Protein AF-A0A1I7UDU0-F1 (afdb_monomer_lite)

pLDDT: mean 81.8, std 11.17, range [35.78, 97.25]

Organism: NCBI:txid1561998

Sequence (208 aa):
MNNKPFTYDSLKTIILYTEPNLRFLLSSRVPSIRATERVVPLKIKELVIGSHYIEVNKTRYEIDLYQISSDELPYQISGVSGLSRRRTCDVDEFGTRDYITRAGGMLPGNDGTAERNLFGDRDPNNIPTNYGRVRRLRRRVNVEKQRLDQLLVHQQKVGSVPKPLSGGLIRFKTIDHNVAQVYNEMELGFLDNKEMVEEAIKDTENKI

Radius of gyration: 25.0 Å; chains: 1; bounding box: 45×43×76 Å

InterPro domains:
  IPR021942 Protein of unknown function DUF3557 [PTHR31379] (1-182)

Foldseek 3Di:
DDPPPPDLVVLLVCLLPDQQVVNVVCCVVPVVCVVSNVVRDHDFPDWDDDPAWIATNNRIDGDWDWDDDPPDDTHTQAQQQPQQSDGFHDADPVSHGPCQVVVVNANDDQCQDQGRHLLFRGDRHRDPDNVSVVVSSVLLLVLLVVQLVVLVVLLVVADADDDDLPDLLVVLVPDGCSDSHHDDPVSSVSQRHNVSSVVVNVSSVSSD

Secondary structure (DSSP, 8-state):
-------HHHHHHHHHHS-HHHHHHHHHH-GGGHHHHHHSPP--S-EEE-SS-EEETTEEE---EEE--TTSPPEEEEEE-TTT--EE--B-TTS-B-TTTTTTTSPSS-BS---EETTEE----B--SHHHHHHHHHHHHHHHHHHHHHHHHHHHHS------TTHHHHHHHT---SS--PPPHHHHTT--SHHHHHHHHHHHHTT-

Structure (mmCIF, N/CA/C/O backbone):
data_AF-A0A1I7UDU0-F1
#
_entry.id   AF-A0A1I7UDU0-F1
#
loop_
_atom_site.group_PDB
_atom_site.id
_atom_site.type_symbol
_atom_site.label_atom_id
_atom_site.label_alt_id
_atom_site.label_comp_id
_atom_site.label_asym_id
_atom_site.label_entity_id
_atom_site.label_seq_id
_atom_site.pdbx_PDB_ins_code
_atom_site.Cartn_x
_atom_site.Cartn_y
_atom_site.Cartn_z
_atom_site.occupancy
_atom_site.B_iso_or_equiv
_atom_site.auth_seq_id
_atom_site.auth_comp_id
_atom_site.auth_asym_id
_atom_site.auth_atom_id
_atom_site.pdbx_PDB_model_num
ATOM 1 N N . MET A 1 1 ? 5.646 3.132 49.513 1.00 35.78 1 MET A N 1
ATOM 2 C CA . MET A 1 1 ? 4.518 3.749 48.780 1.00 35.78 1 MET A CA 1
ATOM 3 C C . MET A 1 1 ? 3.390 2.728 48.725 1.00 35.78 1 MET A C 1
ATOM 5 O O . MET A 1 1 ? 3.607 1.641 48.207 1.00 35.78 1 MET A O 1
ATOM 9 N N . ASN A 1 2 ? 2.244 3.011 49.349 1.00 43.34 2 ASN A N 1
ATOM 10 C CA . ASN A 1 2 ? 1.101 2.093 49.383 1.00 43.34 2 ASN A CA 1
ATOM 11 C C . ASN A 1 2 ? 0.400 2.081 48.016 1.00 43.34 2 ASN A C 1
ATOM 13 O O . ASN A 1 2 ? -0.426 2.947 47.740 1.00 43.34 2 ASN A O 1
ATOM 17 N N . ASN A 1 3 ? 0.706 1.087 47.181 1.00 57.72 3 ASN A N 1
ATOM 18 C CA . ASN A 1 3 ? -0.001 0.811 45.928 1.00 57.72 3 ASN A CA 1
ATOM 19 C C . ASN A 1 3 ? -1.358 0.150 46.213 1.00 57.72 3 ASN A C 1
ATOM 21 O O . ASN A 1 3 ? -1.576 -1.005 45.851 1.00 57.72 3 ASN A O 1
ATOM 25 N N . LYS A 1 4 ? -2.283 0.854 46.877 1.00 59.91 4 LYS A N 1
ATOM 26 C CA . LYS A 1 4 ? -3.686 0.430 46.821 1.00 59.91 4 LYS A CA 1
ATOM 27 C C . LYS A 1 4 ? -4.181 0.736 45.404 1.00 59.91 4 LYS A C 1
ATOM 29 O O . LYS A 1 4 ? -4.222 1.916 45.052 1.00 59.91 4 LYS A O 1
ATOM 34 N N . PRO A 1 5 ? -4.531 -0.269 44.579 1.00 61.66 5 PRO A N 1
ATOM 35 C CA . PRO A 1 5 ? -5.247 0.011 43.343 1.00 61.66 5 PRO A CA 1
ATOM 36 C C . PRO A 1 5 ? -6.512 0.788 43.717 1.00 61.66 5 PRO A C 1
ATOM 38 O O . PRO A 1 5 ? -7.111 0.514 44.762 1.00 61.66 5 PRO A O 1
ATOM 41 N N . PHE A 1 6 ? -6.876 1.790 42.912 1.00 60.72 6 PHE A N 1
ATOM 42 C CA . PHE A 1 6 ? -8.123 2.534 43.095 1.00 60.72 6 PHE A CA 1
ATOM 43 C C . PHE A 1 6 ? -9.255 1.559 43.433 1.00 60.72 6 PHE A C 1
ATOM 45 O O . PHE A 1 6 ? -9.398 0.524 42.777 1.00 60.72 6 PHE A O 1
ATOM 52 N N . THR A 1 7 ? -10.045 1.876 44.460 1.00 66.69 7 THR A N 1
ATOM 53 C CA . THR A 1 7 ? -11.263 1.129 44.785 1.00 66.69 7 THR A CA 1
ATOM 54 C C . THR A 1 7 ? -12.079 0.910 43.513 1.00 66.69 7 THR A C 1
ATOM 56 O O . THR A 1 7 ? -12.202 1.816 42.686 1.00 66.69 7 THR A O 1
ATOM 59 N N . TYR A 1 8 ? -12.595 -0.308 43.337 1.00 67.31 8 TYR A N 1
ATOM 60 C CA . TYR A 1 8 ? -13.191 -0.780 42.082 1.00 67.31 8 TYR A CA 1
ATOM 61 C C . TYR A 1 8 ? -14.246 0.189 41.509 1.00 67.31 8 TYR A C 1
ATOM 63 O O . TYR A 1 8 ? -14.249 0.458 40.307 1.00 67.31 8 TYR A O 1
ATOM 71 N N . ASP A 1 9 ? -15.062 0.802 42.370 1.00 73.50 9 ASP A N 1
ATOM 72 C CA . ASP A 1 9 ? -16.094 1.772 41.974 1.00 73.50 9 ASP A CA 1
ATOM 73 C C . ASP A 1 9 ? -15.530 3.123 41.507 1.00 73.50 9 ASP A C 1
ATOM 75 O O . ASP A 1 9 ? -16.037 3.733 40.560 1.00 73.50 9 ASP A O 1
ATOM 79 N N . SER A 1 10 ? -14.429 3.575 42.108 1.00 85.75 10 SER A N 1
ATOM 80 C CA . SER A 1 10 ? -13.727 4.791 41.687 1.00 85.75 10 SER A CA 1
ATOM 81 C C . SER A 1 10 ? -13.102 4.599 40.305 1.00 85.75 10 SER A C 1
ATOM 83 O O . SER A 1 10 ? -13.234 5.464 39.441 1.00 85.75 10 SER A O 1
ATOM 85 N N . LEU A 1 11 ? -12.493 3.434 40.060 1.00 88.31 11 LEU A N 1
ATOM 86 C CA . LEU A 1 11 ? -11.907 3.100 38.762 1.00 88.31 11 LEU A CA 1
ATOM 87 C C . LEU A 1 11 ? -12.971 3.027 37.656 1.00 88.31 11 LEU A C 1
ATOM 89 O O . LEU A 1 11 ? -12.762 3.582 36.579 1.00 88.31 11 LEU A O 1
ATOM 93 N N . LYS A 1 12 ? -14.128 2.402 37.921 1.00 91.31 12 LYS A N 1
ATOM 94 C CA . LYS A 1 12 ? -15.254 2.376 36.970 1.00 91.31 12 LYS A CA 1
ATOM 95 C C . LYS A 1 12 ? -15.703 3.776 36.575 1.00 91.31 12 LYS A C 1
ATOM 97 O O . LYS A 1 12 ? -15.901 4.046 35.394 1.00 91.31 12 LYS A O 1
ATOM 102 N N . THR A 1 13 ? -15.847 4.656 37.563 1.00 91.75 13 THR A N 1
ATOM 103 C CA . THR A 1 13 ? -16.293 6.036 37.351 1.00 91.75 13 THR A CA 1
ATOM 104 C C . THR A 1 13 ? -15.286 6.809 36.508 1.00 91.75 13 THR A C 1
ATOM 106 O O . THR A 1 13 ? -15.670 7.444 35.530 1.00 91.75 13 THR A O 1
ATOM 109 N N . ILE A 1 14 ? -13.992 6.701 36.828 1.00 91.75 14 ILE A N 1
ATOM 110 C CA . ILE A 1 14 ? -12.924 7.331 36.044 1.00 91.75 14 ILE A CA 1
ATOM 111 C C . ILE A 1 14 ? -12.986 6.848 34.593 1.00 91.75 14 ILE A C 1
ATOM 113 O O . ILE A 1 14 ? -13.071 7.665 33.679 1.00 91.75 14 ILE A O 1
ATOM 117 N N . ILE A 1 15 ? -13.019 5.530 34.371 1.00 93.62 15 ILE A N 1
ATOM 118 C CA . ILE A 1 15 ? -13.069 4.947 33.024 1.00 93.62 15 ILE A CA 1
ATOM 119 C C . ILE A 1 15 ? -14.329 5.394 32.262 1.00 93.62 15 ILE A C 1
ATOM 121 O O . ILE A 1 15 ? -14.251 5.668 31.066 1.00 93.62 15 ILE A O 1
ATOM 125 N N . LEU A 1 16 ? -15.481 5.512 32.929 1.00 93.50 16 LEU A N 1
ATOM 126 C CA . LEU A 1 16 ? -16.750 5.899 32.301 1.00 93.50 16 LEU A CA 1
ATOM 127 C C . LEU A 1 16 ? -16.702 7.300 31.684 1.00 93.50 16 LEU A C 1
ATOM 129 O O . LEU A 1 16 ? -17.288 7.521 30.624 1.00 93.50 16 LEU A O 1
ATOM 133 N N . TYR A 1 17 ? -16.021 8.231 32.352 1.00 92.94 17 TYR A N 1
ATOM 134 C CA . TYR A 1 17 ? -15.896 9.625 31.919 1.00 92.94 17 TYR A CA 1
ATOM 135 C C . TYR A 1 17 ? -14.584 9.919 31.184 1.00 92.94 17 TYR A C 1
ATOM 137 O O . TYR A 1 17 ? -14.358 11.050 30.758 1.00 92.94 17 TYR A O 1
ATOM 145 N N . THR A 1 18 ? -13.729 8.912 31.006 1.00 93.69 18 THR A N 1
ATOM 146 C CA . THR A 1 18 ? -12.502 9.041 30.222 1.00 93.69 18 THR A CA 1
ATOM 147 C C . THR A 1 18 ? -12.827 9.021 28.730 1.00 93.69 18 THR A C 1
ATOM 149 O O . THR A 1 18 ? -13.649 8.228 28.268 1.00 93.69 18 THR A O 1
ATOM 152 N N . GLU A 1 19 ? -12.159 9.885 27.969 1.00 95.31 19 GLU A N 1
ATOM 153 C CA . GLU A 1 19 ? -12.286 9.940 26.513 1.00 95.31 19 GLU A CA 1
ATOM 154 C C . GLU A 1 19 ? -11.932 8.567 25.877 1.00 95.31 19 GLU A C 1
ATOM 156 O O . GLU A 1 19 ? -10.963 7.930 26.306 1.00 95.31 19 GLU A O 1
ATOM 161 N N . PRO A 1 20 ? -12.717 8.067 24.898 1.00 95.19 20 PRO A N 1
ATOM 162 C CA . PRO A 1 20 ? -12.540 6.733 24.311 1.00 95.19 20 PRO A CA 1
ATOM 163 C C . PRO A 1 20 ? -11.125 6.383 23.840 1.00 95.19 20 PRO A C 1
ATOM 165 O O . PRO A 1 20 ? -10.626 5.304 24.155 1.00 95.19 20 PRO A O 1
ATOM 168 N N . ASN A 1 21 ? -10.454 7.289 23.132 1.00 95.56 21 ASN A N 1
ATOM 169 C CA . ASN A 1 21 ? -9.115 7.052 22.597 1.00 95.56 21 ASN A CA 1
ATOM 170 C C . ASN A 1 21 ? -8.080 6.934 23.726 1.00 95.56 21 ASN A C 1
ATOM 172 O O . ASN A 1 21 ? -7.187 6.080 23.678 1.00 95.56 21 ASN A O 1
ATOM 176 N N . LEU A 1 22 ? -8.248 7.712 24.801 1.00 94.69 22 LEU A N 1
ATOM 177 C CA . LEU A 1 22 ? -7.431 7.575 26.007 1.00 94.69 22 LEU A CA 1
ATOM 178 C C . LEU A 1 22 ? -7.684 6.241 26.727 1.00 94.69 22 LEU A C 1
ATOM 180 O O . LEU A 1 22 ? -6.735 5.619 27.209 1.00 94.69 22 LEU A O 1
ATOM 184 N N . ARG A 1 23 ? -8.931 5.746 26.751 1.00 94.56 23 ARG A N 1
ATOM 185 C CA . ARG A 1 23 ? -9.242 4.409 27.295 1.00 94.56 23 ARG A CA 1
ATOM 186 C C . ARG A 1 23 ? -8.528 3.304 26.527 1.00 94.56 23 ARG A C 1
ATOM 188 O O . ARG A 1 23 ? -7.973 2.409 27.162 1.00 94.56 23 ARG A O 1
ATOM 195 N N . PHE A 1 24 ? -8.493 3.369 25.196 1.00 93.50 24 PHE A N 1
ATOM 196 C CA . PHE A 1 24 ? -7.780 2.378 24.383 1.00 93.50 24 PHE A CA 1
ATOM 197 C C . PHE A 1 24 ? -6.280 2.354 24.704 1.00 93.50 24 PHE A C 1
ATOM 199 O O . PHE A 1 24 ? -5.705 1.282 24.902 1.00 93.50 24 PHE A O 1
ATOM 206 N N . LEU A 1 25 ? -5.654 3.529 24.844 1.00 92.62 25 LEU A N 1
ATOM 207 C CA . LEU A 1 25 ? -4.244 3.645 25.232 1.00 92.62 25 LEU A CA 1
ATOM 208 C C . LEU A 1 25 ? -3.979 3.086 26.634 1.00 92.62 25 LEU A C 1
ATOM 210 O O . LEU A 1 25 ? -3.023 2.331 26.825 1.00 92.62 25 LEU A O 1
ATOM 214 N N . LEU A 1 26 ? -4.830 3.425 27.604 1.00 91.81 26 LEU A N 1
ATOM 215 C CA . LEU A 1 26 ? -4.721 2.921 28.973 1.00 91.81 26 LEU A CA 1
ATOM 216 C C . LEU A 1 26 ? -4.897 1.399 29.021 1.00 91.81 26 LEU A C 1
ATOM 218 O O . LEU A 1 26 ? -4.093 0.712 29.641 1.00 91.81 26 LEU A O 1
ATOM 222 N N . SER A 1 27 ? -5.897 0.862 28.321 1.00 91.38 27 SER A N 1
ATOM 223 C CA . SER A 1 27 ? -6.170 -0.577 28.225 1.00 91.38 27 SER A CA 1
ATOM 224 C C . SER A 1 27 ? -5.012 -1.340 27.563 1.00 91.38 27 SER A C 1
ATOM 226 O O . SER A 1 27 ? -4.651 -2.441 27.989 1.00 91.38 27 SER A O 1
ATOM 228 N N . SER A 1 28 ? -4.368 -0.738 26.558 1.00 90.44 28 SER A N 1
ATOM 229 C CA . SER A 1 28 ? -3.180 -1.294 25.903 1.00 90.44 28 SER A CA 1
ATOM 230 C C . SER A 1 28 ? -1.973 -1.349 26.849 1.00 90.44 28 SER A C 1
ATOM 232 O O . SER A 1 28 ? -1.391 -2.420 27.026 1.00 90.44 28 SER A O 1
ATOM 234 N N . ARG A 1 29 ? -1.646 -0.231 27.514 1.00 92.94 29 ARG A N 1
ATOM 235 C CA . ARG A 1 29 ? -0.442 -0.084 28.358 1.00 92.94 29 ARG A CA 1
ATOM 236 C C . ARG A 1 29 ? -0.580 -0.654 29.769 1.00 92.94 29 ARG A C 1
ATOM 238 O O . ARG A 1 29 ? 0.428 -0.964 30.396 1.00 92.94 29 ARG A O 1
ATOM 245 N N . VAL A 1 30 ? -1.803 -0.779 30.277 1.00 91.81 30 VAL A N 1
ATOM 246 C CA . VAL A 1 30 ? -2.094 -1.234 31.642 1.00 91.81 30 VAL A CA 1
ATOM 247 C C . VAL A 1 30 ? -3.094 -2.395 31.580 1.00 91.81 30 VAL A C 1
ATOM 249 O O . VAL A 1 30 ? -4.300 -2.207 31.732 1.00 91.81 30 VAL A O 1
ATOM 252 N N . PRO A 1 31 ? -2.629 -3.640 31.373 1.00 90.31 31 PRO A N 1
ATOM 253 C CA . PRO A 1 31 ? -3.528 -4.782 31.217 1.00 90.31 31 PRO A CA 1
ATOM 254 C C . PRO A 1 31 ? -4.440 -5.042 32.427 1.00 90.31 31 PRO A C 1
ATOM 256 O O . PRO A 1 31 ? -5.542 -5.561 32.259 1.00 90.31 31 PRO A O 1
ATOM 259 N N . SER A 1 32 ? -4.023 -4.645 33.635 1.00 88.06 32 SER A N 1
ATOM 260 C CA . SER A 1 32 ? -4.786 -4.847 34.875 1.00 88.06 32 SER A CA 1
ATOM 261 C C . SER A 1 32 ? -6.118 -4.089 34.921 1.00 88.06 32 SER A C 1
ATOM 263 O O . SER A 1 32 ? -7.021 -4.515 35.638 1.00 88.06 32 SER A O 1
ATOM 265 N N . ILE A 1 33 ? -6.291 -3.015 34.139 1.00 89.69 33 ILE A N 1
ATOM 266 C CA . ILE A 1 33 ? -7.561 -2.269 34.091 1.00 89.69 33 ILE A CA 1
ATOM 267 C C . ILE A 1 33 ? -8.554 -2.819 33.057 1.00 89.69 33 ILE A C 1
ATOM 269 O O . ILE A 1 33 ? -9.720 -2.427 33.083 1.00 89.69 33 ILE A O 1
ATOM 273 N N . ARG A 1 34 ? -8.135 -3.742 32.174 1.00 90.69 34 ARG A N 1
ATOM 274 C CA . ARG A 1 34 ? -8.963 -4.275 31.069 1.00 90.69 34 ARG A CA 1
ATOM 275 C C . ARG A 1 34 ? -10.265 -4.904 31.551 1.00 90.69 34 ARG A C 1
ATOM 277 O O . ARG A 1 34 ? -11.294 -4.753 30.901 1.00 90.69 34 ARG A O 1
ATOM 284 N N . ALA A 1 35 ? -10.224 -5.604 32.686 1.00 90.50 35 ALA A N 1
ATOM 285 C CA . ALA A 1 35 ? -11.406 -6.240 33.262 1.00 90.50 35 ALA A CA 1
ATOM 286 C C . ALA A 1 35 ? -12.476 -5.203 33.630 1.00 90.50 35 ALA A C 1
ATOM 288 O O . ALA A 1 35 ? -13.642 -5.373 33.293 1.00 90.50 35 ALA A O 1
ATOM 289 N N . THR A 1 36 ? -12.074 -4.101 34.266 1.00 91.00 36 THR A N 1
ATOM 290 C CA . THR A 1 36 ? -12.986 -3.003 34.603 1.00 91.00 36 THR A CA 1
ATOM 291 C C . THR A 1 36 ? -13.423 -2.247 33.352 1.00 91.00 36 THR A C 1
ATOM 293 O O . THR A 1 36 ? -14.601 -1.942 33.206 1.00 91.00 36 THR A O 1
ATOM 296 N N . GLU A 1 37 ? -12.496 -1.988 32.429 1.00 92.06 37 GLU A N 1
ATOM 297 C CA . GLU A 1 37 ? -12.754 -1.264 31.182 1.00 92.06 37 GLU A CA 1
ATOM 298 C C . GLU A 1 37 ? -13.823 -1.944 30.319 1.00 92.06 37 GLU A C 1
ATOM 300 O O . GLU A 1 37 ? -14.751 -1.271 29.879 1.00 92.06 37 GLU A O 1
ATOM 305 N N . ARG A 1 38 ? -13.776 -3.277 30.200 1.00 90.38 38 ARG A N 1
ATOM 306 C CA . ARG A 1 38 ? -14.772 -4.076 29.465 1.00 90.38 38 ARG A CA 1
ATOM 307 C C . ARG A 1 38 ? -16.185 -4.022 30.048 1.00 90.38 38 ARG A C 1
ATOM 309 O O . ARG A 1 38 ? -17.144 -4.227 29.312 1.00 90.38 38 ARG A O 1
ATOM 316 N N . VAL A 1 39 ? -16.325 -3.796 31.355 1.00 92.81 39 VAL A N 1
ATOM 317 C CA . VAL A 1 39 ? -17.637 -3.735 32.031 1.00 92.81 39 VAL A CA 1
ATOM 318 C C . VAL A 1 39 ? -18.240 -2.331 31.943 1.00 92.81 39 VAL A C 1
ATOM 320 O O . VAL A 1 39 ? -19.453 -2.160 32.041 1.00 92.81 39 VAL A O 1
ATOM 323 N N . VAL A 1 40 ? -17.402 -1.309 31.766 1.00 93.50 40 VAL A N 1
ATOM 324 C CA . VAL A 1 40 ? -17.841 0.084 31.704 1.00 93.50 40 VAL A CA 1
ATOM 325 C C . VAL A 1 40 ? -18.226 0.442 30.266 1.00 93.50 40 VAL A C 1
ATOM 327 O O . VAL A 1 40 ? -17.386 0.322 29.371 1.00 93.50 40 VAL A O 1
ATOM 330 N N . PRO A 1 41 ? -19.443 0.964 30.015 1.00 94.62 41 PRO A N 1
ATOM 331 C CA . PRO A 1 41 ? -19.871 1.304 28.663 1.00 94.62 41 PRO A CA 1
ATOM 332 C C . PRO A 1 41 ? -18.945 2.351 28.033 1.00 94.62 41 PRO A C 1
ATOM 334 O O . PRO A 1 41 ? -18.482 3.287 28.693 1.00 94.62 41 PRO A O 1
ATOM 337 N N . LEU A 1 42 ? -18.672 2.184 26.742 1.00 94.25 42 LEU A N 1
ATOM 338 C CA . LEU A 1 42 ? -17.848 3.091 25.953 1.00 94.25 42 LEU A CA 1
ATOM 339 C C . LEU A 1 42 ? -18.751 4.089 25.219 1.00 94.25 42 LEU A C 1
ATOM 341 O O . LEU A 1 42 ? -19.586 3.696 24.409 1.00 94.25 42 LEU A O 1
ATOM 345 N N . LYS A 1 43 ? -18.599 5.385 25.510 1.00 93.06 43 LYS A N 1
ATOM 346 C CA . LYS A 1 43 ? -19.395 6.454 24.889 1.00 93.06 43 LYS A CA 1
ATOM 347 C C . LYS A 1 43 ? -18.607 7.112 23.761 1.00 93.06 43 LYS A C 1
ATOM 349 O O . LYS A 1 43 ? -17.709 7.909 24.020 1.00 93.06 43 LYS A O 1
ATOM 354 N N . ILE A 1 44 ? -18.957 6.788 22.522 1.00 95.12 44 ILE A N 1
ATOM 355 C CA . ILE A 1 44 ? -18.340 7.335 21.309 1.00 95.12 44 ILE A CA 1
ATOM 356 C C . ILE A 1 44 ? -19.320 8.321 20.661 1.00 95.12 44 ILE A C 1
ATOM 358 O O . ILE A 1 44 ? -20.517 8.052 20.612 1.00 95.12 44 ILE A O 1
ATOM 362 N N . LYS A 1 45 ? -18.821 9.468 20.190 1.00 96.00 45 LYS A N 1
ATOM 363 C CA . LYS A 1 45 ? -19.612 10.461 19.445 1.00 96.00 45 LYS A CA 1
ATOM 364 C C . LYS A 1 45 ? -19.732 10.086 17.972 1.00 96.00 45 LYS A C 1
ATOM 366 O O . LYS A 1 45 ? -20.793 10.249 17.387 1.00 96.00 45 LYS A O 1
ATOM 371 N N . GLU A 1 46 ? -18.638 9.603 17.393 1.00 96.56 46 GLU A N 1
ATOM 372 C CA . GLU A 1 46 ? -18.534 9.248 15.981 1.00 96.56 46 GLU A CA 1
ATOM 373 C C . GLU A 1 46 ? -17.678 7.991 15.825 1.00 96.56 46 GLU A C 1
ATOM 375 O O . GLU A 1 46 ? -16.570 7.925 16.366 1.00 96.56 46 GLU A O 1
ATOM 380 N N . LEU A 1 47 ? -18.213 7.005 15.105 1.00 96.69 47 LEU A N 1
ATOM 381 C CA . LEU A 1 47 ? -17.532 5.766 14.753 1.00 96.69 47 LEU A CA 1
ATOM 382 C C . LEU A 1 47 ? -17.610 5.582 13.238 1.00 96.69 47 LEU A C 1
ATOM 384 O O . LEU A 1 47 ? -18.706 5.472 12.689 1.00 96.69 47 LEU A O 1
ATOM 388 N N . VAL A 1 48 ? -16.454 5.490 12.586 1.00 97.06 48 VAL A N 1
ATOM 389 C CA . VAL A 1 48 ? -16.350 5.121 11.170 1.00 97.06 48 VAL A CA 1
ATOM 390 C C . VAL A 1 48 ? -15.542 3.839 11.066 1.00 97.06 48 VAL A C 1
ATOM 392 O O . VAL A 1 48 ? -14.422 3.758 11.564 1.00 97.06 48 VAL A O 1
ATOM 395 N N . ILE A 1 49 ? -16.107 2.831 10.409 1.00 93.56 49 ILE A N 1
ATOM 396 C CA . ILE A 1 49 ? -15.410 1.586 10.090 1.00 93.56 49 ILE A CA 1
ATOM 397 C C . ILE A 1 49 ? -15.171 1.601 8.585 1.00 93.56 49 ILE A C 1
ATOM 399 O O . ILE A 1 49 ? -16.099 1.426 7.798 1.00 93.56 49 ILE A O 1
ATOM 403 N N . GLY A 1 50 ? -13.934 1.884 8.188 1.00 86.38 50 GLY A N 1
ATOM 404 C CA . GLY A 1 50 ? -13.504 1.800 6.800 1.00 86.38 50 GLY A CA 1
ATOM 405 C C . GLY A 1 50 ? -12.969 0.412 6.466 1.00 86.38 50 GLY A C 1
ATOM 406 O O . GLY A 1 50 ? -12.727 -0.409 7.347 1.00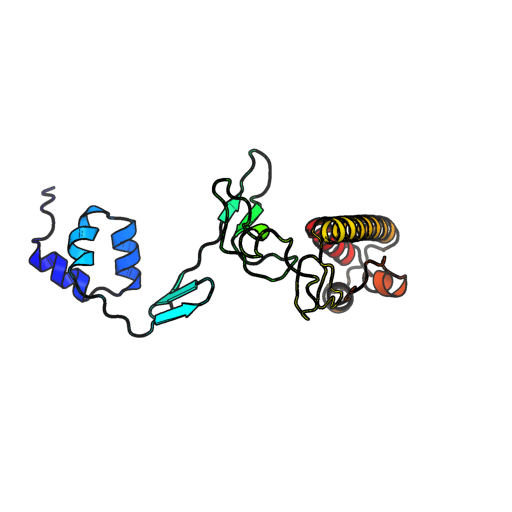 86.38 50 GLY A O 1
ATOM 407 N N . SER A 1 51 ? -12.694 0.163 5.184 1.00 79.56 51 SER A N 1
ATOM 408 C CA . SER A 1 51 ? -12.135 -1.121 4.731 1.00 79.56 51 SER A CA 1
ATOM 409 C C . SER A 1 51 ? -10.791 -1.474 5.380 1.00 79.56 51 SER A C 1
ATOM 411 O O . SER A 1 51 ? -10.409 -2.639 5.401 1.00 79.56 51 SER A O 1
ATOM 413 N N . HIS A 1 52 ? -10.058 -0.470 5.871 1.00 80.94 52 HIS A N 1
ATOM 414 C CA . HIS A 1 52 ? -8.684 -0.613 6.355 1.00 80.94 52 HIS A CA 1
ATOM 415 C C . HIS A 1 52 ? -8.359 0.254 7.580 1.00 80.94 52 HIS A C 1
ATOM 417 O O . HIS A 1 52 ? -7.191 0.451 7.913 1.00 80.94 52 HIS A O 1
ATOM 423 N N . TYR A 1 53 ? -9.377 0.846 8.200 1.00 87.62 53 TYR A N 1
ATOM 424 C CA . TYR A 1 53 ? -9.195 1.737 9.337 1.00 87.62 53 TYR A CA 1
ATOM 425 C C . TYR A 1 53 ? -10.437 1.752 10.216 1.00 87.62 53 TYR A C 1
ATOM 427 O O . TYR A 1 53 ? -11.549 1.494 9.752 1.00 87.62 53 TYR A O 1
ATOM 435 N N . ILE A 1 54 ? -10.241 2.115 11.476 1.00 93.75 54 ILE A N 1
ATOM 436 C CA . ILE A 1 54 ? -11.318 2.440 12.408 1.00 93.75 54 ILE A CA 1
ATOM 437 C C . ILE A 1 54 ? -11.086 3.871 12.867 1.00 93.75 54 ILE A C 1
ATOM 439 O O . ILE A 1 54 ? -9.979 4.219 13.260 1.00 93.75 54 ILE A O 1
ATOM 443 N N . GLU A 1 55 ? -12.106 4.713 12.827 1.00 96.69 55 GLU A N 1
ATOM 444 C CA . GLU A 1 55 ? -12.033 6.078 13.335 1.00 96.69 55 GLU A CA 1
ATOM 445 C C . GLU A 1 55 ? -12.993 6.253 14.507 1.00 96.69 55 GLU A C 1
ATOM 447 O O . GLU A 1 55 ? -14.178 5.939 14.395 1.00 96.69 55 GLU A O 1
ATOM 452 N N . VAL A 1 56 ? -12.478 6.745 15.635 1.00 97.25 56 VAL A N 1
ATOM 453 C CA . VAL A 1 56 ? -13.239 6.991 16.865 1.00 97.25 56 VAL A CA 1
ATOM 454 C C . VAL A 1 56 ? -13.051 8.442 17.278 1.00 97.25 56 VAL A C 1
ATOM 456 O O . VAL A 1 56 ? -11.943 8.871 17.601 1.00 97.25 56 VAL A O 1
ATOM 459 N N . ASN A 1 57 ? -14.136 9.217 17.292 1.00 95.44 57 ASN A N 1
ATOM 460 C CA . ASN A 1 57 ? -14.108 10.649 17.611 1.00 95.44 57 ASN A CA 1
ATOM 461 C C . ASN A 1 57 ? -13.018 11.413 16.828 1.00 95.44 57 ASN A C 1
ATOM 463 O O . ASN A 1 57 ? -12.298 12.220 17.417 1.00 95.44 57 ASN A O 1
ATOM 467 N N . LYS A 1 58 ? -12.882 11.146 15.520 1.00 94.56 58 LYS A N 1
ATOM 468 C CA . LYS A 1 58 ? -11.855 11.724 14.625 1.00 94.56 58 LYS A CA 1
ATOM 469 C C . LYS A 1 58 ? -10.418 11.243 14.850 1.00 94.56 58 LYS A C 1
ATOM 471 O O . LYS A 1 58 ? -9.497 11.737 14.205 1.00 94.56 58 LYS A O 1
ATOM 476 N N . THR A 1 59 ? -10.204 10.281 15.744 1.00 95.56 59 THR A N 1
ATOM 477 C CA . THR A 1 59 ? -8.915 9.594 15.875 1.00 95.56 59 THR A CA 1
ATOM 478 C C . THR A 1 59 ? -8.932 8.352 15.005 1.00 95.56 59 THR A C 1
ATOM 480 O O . THR A 1 59 ? -9.719 7.437 15.243 1.00 95.56 59 THR A O 1
ATOM 483 N N . ARG A 1 60 ? -8.070 8.329 13.988 1.00 94.62 60 ARG A N 1
ATOM 484 C CA . ARG A 1 60 ? -7.981 7.248 13.006 1.00 94.62 60 ARG A CA 1
ATOM 485 C C . ARG A 1 60 ? -6.928 6.220 13.414 1.00 94.62 60 ARG A C 1
ATOM 487 O O . ARG A 1 60 ? -5.770 6.561 13.635 1.00 94.62 60 ARG A O 1
ATOM 494 N N . TYR A 1 61 ? -7.349 4.965 13.478 1.00 91.56 61 TYR A N 1
ATOM 495 C CA . TYR A 1 61 ? -6.545 3.790 13.783 1.00 91.56 61 TYR A CA 1
ATOM 496 C C . TYR A 1 61 ? -6.350 2.964 12.516 1.00 91.56 61 TYR A C 1
ATOM 498 O O . TYR A 1 61 ? -7.322 2.528 11.897 1.00 91.56 61 TYR A O 1
ATOM 506 N N . GLU A 1 62 ? -5.093 2.731 12.153 1.00 87.31 62 GLU A N 1
ATOM 507 C CA . GLU A 1 62 ? -4.684 1.903 11.018 1.00 87.31 62 GLU A CA 1
ATOM 508 C C . GLU A 1 62 ? -3.543 0.982 11.441 1.00 87.31 62 GLU A C 1
ATOM 510 O O . GLU A 1 62 ? -2.824 1.276 12.400 1.00 87.31 62 GLU A O 1
ATOM 515 N N . ILE A 1 63 ? -3.383 -0.130 10.727 1.00 81.94 63 ILE A N 1
ATOM 516 C CA . ILE A 1 63 ? -2.284 -1.069 10.937 1.00 81.94 63 ILE A CA 1
ATOM 517 C C . ILE A 1 63 ? -1.532 -1.218 9.622 1.00 81.94 63 ILE A C 1
ATOM 519 O O . ILE A 1 63 ? -2.071 -1.727 8.638 1.00 81.94 63 ILE A O 1
ATOM 523 N N . ASP A 1 64 ? -0.266 -0.823 9.652 1.00 81.94 64 ASP A N 1
ATOM 524 C CA . ASP A 1 64 ? 0.697 -1.084 8.594 1.00 81.94 64 ASP A CA 1
ATOM 525 C C . ASP A 1 64 ? 1.754 -2.053 9.136 1.00 81.94 64 ASP A C 1
ATOM 527 O O . ASP A 1 64 ? 2.182 -1.950 10.288 1.00 81.94 64 ASP A O 1
ATOM 531 N N . LEU A 1 65 ? 2.159 -3.017 8.312 1.00 81.44 65 LEU A N 1
ATOM 532 C CA . LEU A 1 65 ? 3.137 -4.044 8.674 1.00 81.44 65 LEU A CA 1
ATOM 533 C C . LEU A 1 65 ? 4.387 -3.835 7.840 1.00 81.44 65 LEU A C 1
ATOM 535 O O . LEU A 1 65 ? 4.287 -3.661 6.626 1.00 81.44 65 LEU A O 1
ATOM 539 N N . TYR A 1 66 ? 5.546 -3.900 8.484 1.00 81.06 66 TYR A N 1
ATOM 540 C CA . TYR A 1 66 ? 6.847 -3.774 7.841 1.00 81.06 66 TYR A CA 1
ATOM 541 C C . TYR A 1 66 ? 7.664 -5.038 8.098 1.00 81.06 66 TYR A C 1
ATOM 543 O O . TYR A 1 66 ? 7.768 -5.485 9.241 1.00 81.06 66 TYR A O 1
ATOM 551 N N . GLN A 1 67 ? 8.240 -5.601 7.039 1.00 77.56 67 GLN A N 1
ATOM 552 C CA . GLN A 1 67 ? 9.232 -6.663 7.128 1.00 77.56 67 GLN A CA 1
ATOM 553 C C . GLN A 1 67 ? 10.606 -6.036 7.280 1.00 77.56 67 GLN A C 1
ATOM 555 O O . GLN A 1 67 ? 10.947 -5.117 6.540 1.00 77.56 67 GLN A O 1
ATOM 560 N N . ILE A 1 68 ? 11.395 -6.555 8.213 1.00 81.62 68 ILE A N 1
ATOM 561 C CA . ILE A 1 68 ? 12.790 -6.162 8.386 1.00 81.62 68 ILE A CA 1
ATOM 562 C C . ILE A 1 68 ? 13.621 -7.425 8.179 1.00 81.62 68 ILE A C 1
ATOM 564 O O . ILE A 1 68 ? 13.532 -8.362 8.972 1.00 81.62 68 ILE A O 1
ATOM 568 N N . SER A 1 69 ? 14.381 -7.467 7.090 1.00 78.56 69 SER A N 1
ATOM 569 C CA . SER A 1 69 ? 15.492 -8.401 6.910 1.00 78.56 69 SER A CA 1
ATOM 570 C C . SER A 1 69 ? 16.745 -7.779 7.533 1.00 78.56 69 SER A C 1
ATOM 572 O O . SER A 1 69 ? 16.850 -6.560 7.660 1.00 78.56 69 SER A O 1
ATOM 574 N N . SER A 1 70 ? 17.669 -8.621 7.994 1.00 67.88 70 SER A N 1
ATOM 575 C CA . SER A 1 70 ? 18.750 -8.248 8.919 1.00 67.88 70 SER A CA 1
ATOM 576 C C . SER A 1 70 ? 19.669 -7.113 8.444 1.00 67.88 70 SER A C 1
ATOM 578 O O . SER A 1 70 ? 20.307 -6.501 9.293 1.00 67.88 70 SER A O 1
ATOM 580 N N . ASP A 1 71 ? 19.673 -6.791 7.145 1.00 67.00 71 ASP A N 1
ATOM 581 C CA . ASP A 1 71 ? 20.544 -5.781 6.531 1.00 67.00 71 ASP A CA 1
ATOM 582 C C . ASP A 1 71 ? 19.825 -4.837 5.537 1.00 67.00 71 ASP A C 1
ATOM 584 O O . ASP A 1 71 ? 20.485 -4.056 4.850 1.00 67.00 71 ASP A O 1
ATOM 588 N N . GLU A 1 72 ? 18.488 -4.868 5.434 1.00 69.56 72 GLU A N 1
ATOM 589 C CA . GLU A 1 72 ? 17.745 -4.051 4.455 1.00 69.56 72 GLU A CA 1
ATOM 590 C C . GLU A 1 72 ? 16.802 -3.036 5.113 1.00 69.56 72 GLU A C 1
ATOM 592 O O . GLU A 1 72 ? 16.431 -3.123 6.287 1.00 69.56 72 GLU A O 1
ATOM 597 N N . LEU A 1 73 ? 16.400 -2.036 4.325 1.00 73.25 73 LEU A N 1
ATOM 598 C CA . LEU A 1 73 ? 15.393 -1.067 4.738 1.00 73.25 73 LEU A CA 1
ATOM 599 C C . LEU A 1 73 ? 14.052 -1.774 5.003 1.00 73.25 73 LEU A C 1
ATOM 601 O O . LEU A 1 73 ? 13.670 -2.647 4.221 1.00 73.25 73 LEU A O 1
ATOM 605 N N . PRO A 1 74 ? 13.302 -1.374 6.050 1.00 77.00 74 PRO A N 1
ATOM 606 C CA . PRO A 1 74 ? 11.992 -1.943 6.331 1.00 77.00 74 PRO A CA 1
ATOM 607 C C . PRO A 1 74 ? 11.080 -1.887 5.100 1.00 77.00 74 PRO A C 1
ATOM 609 O O . PRO A 1 74 ? 10.742 -0.809 4.607 1.00 77.00 74 PRO A O 1
ATOM 612 N N . TYR A 1 75 ? 10.655 -3.051 4.619 1.00 74.75 75 TYR A N 1
ATOM 613 C CA . TYR A 1 75 ? 9.764 -3.176 3.474 1.00 74.75 75 TYR A CA 1
ATOM 614 C C . TYR A 1 75 ? 8.310 -3.217 3.944 1.00 74.75 75 TYR A C 1
ATOM 616 O O . TYR A 1 75 ? 7.922 -4.098 4.710 1.00 74.75 75 TYR A O 1
ATOM 624 N N . GLN A 1 76 ? 7.476 -2.282 3.487 1.00 76.31 76 GLN A N 1
ATOM 625 C CA . GLN A 1 76 ? 6.063 -2.254 3.867 1.00 76.31 76 GLN A CA 1
ATOM 626 C C . GLN A 1 76 ? 5.300 -3.427 3.233 1.00 76.31 76 GLN A C 1
ATOM 628 O O . GLN A 1 76 ? 5.061 -3.450 2.027 1.00 76.31 76 GLN A O 1
ATOM 633 N N . ILE A 1 77 ? 4.846 -4.377 4.046 1.00 75.50 77 ILE A N 1
ATOM 634 C CA . ILE A 1 77 ? 4.021 -5.514 3.628 1.00 75.50 77 ILE A CA 1
ATOM 635 C C . ILE A 1 77 ? 2.539 -5.123 3.618 1.00 75.50 77 ILE A C 1
ATOM 637 O O . ILE A 1 77 ? 1.860 -5.334 2.618 1.00 75.50 77 ILE A O 1
ATOM 641 N N . SER A 1 78 ? 2.039 -4.521 4.698 1.00 79.00 78 SER A N 1
ATOM 642 C CA . SER A 1 78 ? 0.647 -4.061 4.820 1.00 79.00 78 SER A CA 1
ATOM 643 C C . SER A 1 78 ? 0.601 -2.536 4.818 1.00 79.00 78 SER A C 1
ATOM 645 O O . SER A 1 78 ? 1.443 -1.892 5.442 1.00 79.00 78 SER A O 1
ATOM 647 N N . GLY A 1 79 ? -0.370 -1.979 4.101 1.00 76.00 79 GLY A N 1
ATOM 648 C CA . GLY A 1 79 ? -0.545 -0.551 3.862 1.00 76.00 79 GLY A CA 1
ATOM 649 C C . GLY A 1 79 ? -0.699 -0.218 2.379 1.00 76.00 79 GLY A C 1
ATOM 650 O O . GLY A 1 79 ? -1.053 -1.077 1.563 1.00 76.00 79 GLY A O 1
ATOM 651 N N . VAL A 1 80 ? -0.499 1.052 2.022 1.00 73.19 80 VAL A N 1
ATOM 652 C CA . VAL A 1 80 ? -0.650 1.537 0.640 1.00 73.19 80 VAL A CA 1
ATOM 653 C C . VAL A 1 80 ? 0.611 1.223 -0.161 1.00 73.19 80 VAL A C 1
ATOM 655 O O . VAL A 1 80 ? 1.656 1.823 0.055 1.00 73.19 80 VAL A O 1
ATOM 658 N N . SER A 1 81 ? 0.506 0.321 -1.137 1.00 66.88 81 SER A N 1
ATOM 659 C CA . SER A 1 81 ? 1.614 0.056 -2.060 1.00 66.88 81 SER A CA 1
ATOM 660 C C . SER A 1 81 ? 1.757 1.192 -3.074 1.00 66.88 81 SER A C 1
ATOM 662 O O . SER A 1 81 ? 0.781 1.556 -3.730 1.00 66.88 81 SER A O 1
ATOM 664 N N . GLY A 1 82 ? 2.977 1.699 -3.281 1.00 61.66 82 GLY A N 1
ATOM 665 C CA . GLY A 1 82 ? 3.267 2.661 -4.353 1.00 61.66 82 GLY A CA 1
ATOM 666 C C . GLY A 1 82 ? 2.974 2.121 -5.760 1.00 61.66 82 GLY A C 1
ATOM 667 O O . GLY A 1 82 ? 2.654 2.898 -6.658 1.00 61.66 82 GLY A O 1
ATOM 668 N N . LEU A 1 83 ? 3.003 0.793 -5.933 1.00 60.19 83 LEU A N 1
ATOM 669 C CA . LEU A 1 83 ? 2.827 0.129 -7.225 1.00 60.19 83 LEU A CA 1
ATOM 670 C C . LEU A 1 83 ? 1.377 0.051 -7.670 1.00 60.19 83 LEU A C 1
ATOM 672 O O . LEU A 1 83 ? 1.030 0.471 -8.768 1.00 60.19 83 LEU A O 1
ATOM 676 N N . SER A 1 84 ? 0.523 -0.510 -6.820 1.00 60.94 84 SER A N 1
ATOM 677 C CA . SER A 1 84 ? -0.892 -0.692 -7.140 1.00 60.94 84 SER A CA 1
ATOM 678 C C . SER A 1 84 ? -1.747 0.485 -6.676 1.00 60.94 84 SER A C 1
ATOM 680 O O . SER A 1 84 ? -2.924 0.563 -7.031 1.00 60.94 84 SER A O 1
ATOM 682 N N . ARG A 1 85 ? -1.191 1.365 -5.824 1.00 66.50 85 ARG A N 1
ATOM 683 C CA . ARG A 1 85 ? -1.925 2.371 -5.034 1.00 66.50 85 ARG A CA 1
ATOM 684 C C . ARG A 1 85 ? -3.088 1.767 -4.244 1.00 66.50 85 ARG A C 1
ATOM 686 O O . ARG A 1 85 ? -3.978 2.487 -3.794 1.00 66.50 85 ARG A O 1
ATOM 693 N N . ARG A 1 86 ? -3.091 0.440 -4.077 1.00 68.62 86 ARG A N 1
ATOM 694 C CA . ARG A 1 86 ? -4.055 -0.281 -3.259 1.00 68.62 86 ARG A CA 1
ATOM 695 C C . ARG A 1 86 ? -3.508 -0.415 -1.862 1.00 68.62 86 ARG A C 1
ATOM 697 O O . ARG A 1 86 ? -2.316 -0.657 -1.660 1.00 68.62 86 ARG A O 1
ATOM 704 N N . ARG A 1 87 ? -4.423 -0.309 -0.909 1.00 73.06 87 ARG A N 1
ATOM 705 C CA . ARG A 1 87 ? -4.145 -0.676 0.463 1.00 73.06 87 ARG A CA 1
ATOM 706 C C . ARG A 1 87 ? -4.340 -2.182 0.623 1.00 73.06 87 ARG A C 1
ATOM 708 O O . ARG A 1 87 ? -5.387 -2.713 0.261 1.00 73.06 87 ARG A O 1
ATOM 715 N N . THR A 1 88 ? -3.314 -2.856 1.122 1.00 70.94 88 THR A N 1
ATOM 716 C CA . THR A 1 88 ? -3.355 -4.285 1.462 1.00 70.94 88 THR A CA 1
ATOM 717 C C . THR A 1 88 ? -3.321 -4.387 2.977 1.00 70.94 88 THR A C 1
ATOM 719 O O . THR A 1 88 ? -2.438 -3.779 3.565 1.00 70.94 88 THR A O 1
ATOM 722 N N . CYS A 1 89 ? -4.265 -5.095 3.601 1.00 70.44 89 CYS A N 1
ATOM 723 C CA . CYS A 1 89 ? -4.300 -5.259 5.065 1.00 70.44 89 CYS A CA 1
ATOM 724 C C . CYS A 1 89 ? -4.095 -6.696 5.534 1.00 70.44 89 CYS A C 1
ATOM 726 O O . CYS A 1 89 ? -3.777 -6.906 6.700 1.00 70.44 89 CYS A O 1
ATOM 728 N N . ASP A 1 90 ? -4.256 -7.660 4.631 1.00 72.88 90 ASP A N 1
ATOM 729 C CA . ASP A 1 90 ? -4.204 -9.076 4.963 1.00 72.88 90 ASP A CA 1
ATOM 730 C C . ASP A 1 90 ? -2.826 -9.634 4.590 1.00 72.88 90 ASP A C 1
ATOM 732 O O . ASP A 1 90 ? -2.324 -9.428 3.477 1.00 72.88 90 ASP A O 1
ATOM 736 N N . VAL A 1 91 ? -2.211 -10.322 5.546 1.00 75.88 91 VAL A N 1
ATOM 737 C CA . VAL A 1 91 ? -0.976 -11.087 5.371 1.00 75.88 91 VAL A CA 1
ATOM 738 C C . VAL A 1 91 ? -1.215 -12.509 5.861 1.00 75.88 91 VAL A C 1
ATOM 740 O O . VAL A 1 91 ? -2.038 -12.725 6.752 1.00 75.88 91 VAL A O 1
ATOM 743 N N . ASP A 1 92 ? -0.521 -13.472 5.270 1.00 77.12 92 ASP A N 1
ATOM 744 C CA . ASP A 1 92 ? -0.546 -14.859 5.719 1.00 77.12 92 ASP A CA 1
ATOM 745 C C . ASP A 1 92 ? 0.294 -15.067 6.994 1.00 77.12 92 ASP A C 1
ATOM 747 O O . ASP A 1 92 ? 0.889 -14.137 7.548 1.00 77.12 92 ASP A O 1
ATOM 751 N N . GLU A 1 93 ? 0.344 -16.311 7.472 1.00 78.25 93 GLU A N 1
ATOM 752 C CA . GLU A 1 93 ? 1.101 -16.699 8.669 1.00 78.25 93 GLU A CA 1
ATOM 753 C C . GLU A 1 93 ? 2.618 -16.458 8.557 1.00 78.25 93 GLU A C 1
ATOM 755 O O . GLU A 1 93 ? 3.304 -16.377 9.575 1.00 78.25 93 GLU A O 1
ATOM 760 N N . PHE A 1 94 ? 3.137 -16.288 7.338 1.00 77.50 94 PHE A N 1
ATOM 761 C CA . PHE A 1 94 ? 4.541 -15.984 7.063 1.00 77.50 94 PHE A CA 1
ATOM 762 C C . PHE A 1 94 ? 4.794 -14.483 6.879 1.00 77.50 94 PHE A C 1
ATOM 764 O O . PHE A 1 94 ? 5.918 -14.079 6.582 1.00 77.50 94 PHE A O 1
ATOM 771 N N . GLY A 1 95 ? 3.767 -13.643 7.043 1.00 72.12 95 GLY A N 1
ATOM 772 C CA . GLY A 1 95 ? 3.869 -12.211 6.797 1.00 72.12 95 GLY A CA 1
ATOM 773 C C . GLY A 1 95 ? 3.989 -11.871 5.311 1.00 72.12 95 GLY A C 1
ATOM 774 O O . GLY A 1 95 ? 4.484 -10.801 4.975 1.00 72.12 95 GLY A O 1
ATOM 775 N N . THR A 1 96 ? 3.546 -12.744 4.407 1.00 72.81 96 THR A N 1
ATOM 776 C CA . THR A 1 96 ? 3.437 -12.433 2.978 1.00 72.81 96 THR A CA 1
ATOM 777 C C . THR A 1 96 ? 2.059 -11.850 2.702 1.00 72.81 96 THR A C 1
ATOM 779 O O . THR A 1 96 ? 1.064 -12.295 3.264 1.00 72.81 96 THR A O 1
ATOM 782 N N . ARG A 1 97 ? 1.960 -10.835 1.835 1.00 72.25 97 ARG A N 1
ATOM 783 C CA . ARG A 1 97 ? 0.657 -10.253 1.468 1.00 72.25 97 ARG A CA 1
ATOM 784 C C . ARG A 1 97 ? -0.282 -11.335 0.924 1.00 72.25 97 ARG A C 1
ATOM 786 O O . ARG A 1 97 ? 0.048 -11.993 -0.061 1.00 72.25 97 ARG A O 1
ATOM 793 N N . ASP A 1 98 ? -1.483 -11.432 1.481 1.00 69.38 98 ASP A N 1
ATOM 794 C CA . ASP A 1 98 ? -2.474 -12.423 1.063 1.00 69.38 98 ASP A CA 1
ATOM 795 C C . ASP A 1 98 ? -3.358 -11.904 -0.088 1.00 69.38 98 ASP A C 1
ATOM 797 O O . ASP A 1 98 ? -4.572 -11.714 0.017 1.00 69.38 98 ASP A O 1
ATOM 801 N N . TYR A 1 99 ? -2.726 -11.606 -1.224 1.00 65.69 99 TYR A N 1
ATOM 802 C CA . TYR A 1 99 ? -3.441 -11.170 -2.427 1.00 65.69 99 TYR A CA 1
ATOM 803 C C . TYR A 1 99 ? -4.037 -12.335 -3.229 1.00 65.69 99 TYR A C 1
ATOM 805 O O . TYR A 1 99 ? -4.938 -12.112 -4.037 1.00 65.69 99 TYR A O 1
ATOM 813 N N . ILE A 1 100 ? -3.546 -13.562 -3.023 1.00 65.62 100 ILE A N 1
ATOM 814 C CA . ILE A 1 100 ? -3.926 -14.749 -3.802 1.00 65.62 100 ILE A CA 1
ATOM 815 C C . ILE A 1 100 ? -5.139 -15.446 -3.185 1.00 65.62 100 ILE A C 1
ATOM 817 O O . ILE A 1 100 ? -6.080 -15.771 -3.910 1.00 65.62 100 ILE A O 1
ATOM 821 N N . THR A 1 101 ? -5.169 -15.648 -1.864 1.00 68.25 101 THR A N 1
ATOM 822 C CA . THR A 1 101 ? -6.273 -16.377 -1.214 1.00 68.25 101 THR A CA 1
ATOM 823 C C . THR A 1 101 ? -7.563 -15.576 -1.301 1.00 68.25 101 THR A C 1
ATOM 825 O O . THR A 1 101 ? -8.598 -16.110 -1.701 1.00 68.25 101 THR A O 1
ATOM 828 N N . ARG A 1 102 ? -7.495 -14.258 -1.069 1.00 65.50 102 ARG A N 1
ATOM 829 C CA . ARG A 1 102 ? -8.629 -13.342 -1.277 1.00 65.50 102 ARG A CA 1
ATOM 830 C C . ARG A 1 102 ? -9.177 -13.329 -2.700 1.00 65.50 102 ARG A C 1
ATOM 832 O O . ARG A 1 102 ? -10.363 -13.080 -2.890 1.00 65.50 102 ARG A O 1
ATOM 839 N N . ALA A 1 103 ? -8.328 -13.577 -3.689 1.00 64.56 103 ALA A N 1
ATOM 840 C CA . ALA A 1 103 ? -8.720 -13.676 -5.089 1.00 64.56 103 ALA A CA 1
ATOM 841 C C . ALA A 1 103 ? -9.086 -15.120 -5.494 1.00 64.56 103 ALA A C 1
ATOM 843 O O . ALA A 1 103 ? -9.072 -15.453 -6.678 1.00 64.56 103 ALA A O 1
ATOM 844 N N . GLY A 1 104 ? -9.400 -15.996 -4.529 1.00 72.38 104 GLY A N 1
ATOM 845 C CA . GLY A 1 104 ? -9.840 -17.369 -4.786 1.00 72.38 104 GLY A CA 1
ATOM 846 C C . GLY A 1 104 ? -8.738 -18.280 -5.329 1.00 72.38 104 GLY A C 1
ATOM 847 O O . GLY A 1 104 ? -9.019 -19.178 -6.118 1.00 72.38 104 GLY A O 1
ATOM 848 N N . GLY A 1 105 ? -7.477 -18.032 -4.966 1.00 74.19 105 GLY A N 1
ATOM 849 C CA . GLY A 1 105 ? -6.326 -18.770 -5.495 1.00 74.19 105 GLY A CA 1
ATOM 850 C C . GLY A 1 105 ? -5.786 -18.218 -6.821 1.00 74.19 105 GLY A C 1
ATOM 851 O O . GLY A 1 105 ? -4.881 -18.811 -7.414 1.00 74.19 105 GLY A O 1
ATOM 852 N N . MET A 1 106 ? -6.315 -17.092 -7.310 1.00 77.50 106 MET A N 1
ATOM 853 C CA . MET A 1 106 ? -5.866 -16.449 -8.547 1.00 77.50 106 MET A CA 1
ATOM 854 C C . MET A 1 106 ? -5.003 -15.212 -8.273 1.00 77.50 106 MET A C 1
ATOM 856 O O . MET A 1 106 ? -5.220 -14.485 -7.314 1.00 77.50 106 MET A O 1
ATOM 860 N N . LEU A 1 107 ? -4.036 -14.918 -9.144 1.00 78.44 107 LEU A N 1
ATOM 861 C CA . LEU A 1 107 ? -3.326 -13.633 -9.110 1.00 78.44 107 LEU A CA 1
ATOM 862 C C . LEU A 1 107 ? -4.310 -12.495 -9.405 1.00 78.44 107 LEU A C 1
ATOM 864 O O . LEU A 1 107 ? -4.922 -12.551 -10.465 1.00 78.44 107 LEU A O 1
ATOM 868 N N . PRO A 1 108 ? -4.467 -11.465 -8.563 1.00 73.06 108 PRO A N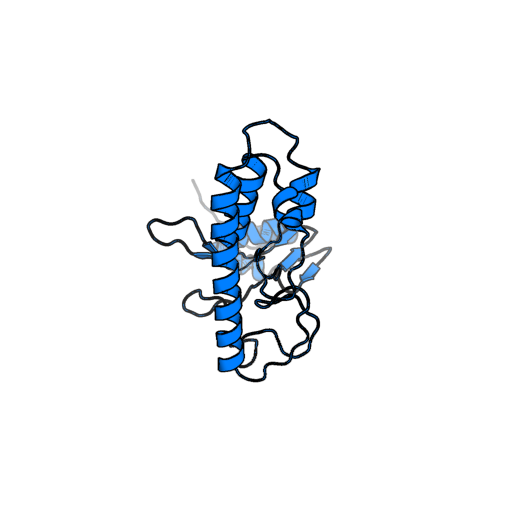 1
ATOM 869 C CA . PRO A 1 108 ? -5.491 -10.437 -8.763 1.00 73.06 108 PRO A CA 1
ATOM 870 C C . PRO A 1 108 ? -5.244 -9.584 -10.017 1.00 73.06 108 PRO A C 1
ATOM 872 O O . PRO A 1 108 ? -4.096 -9.305 -10.375 1.00 73.06 108 PRO A O 1
ATOM 875 N N . GLY A 1 109 ? -6.326 -9.123 -10.648 1.00 77.25 109 GLY A N 1
ATOM 876 C CA . GLY A 1 109 ? -6.298 -8.299 -11.857 1.00 77.25 109 GLY A CA 1
ATOM 877 C C . GLY A 1 109 ? -6.317 -9.081 -13.170 1.00 77.25 109 GLY A C 1
ATOM 878 O O . GLY A 1 109 ? -6.228 -10.308 -13.184 1.00 77.25 109 GLY A O 1
ATOM 879 N N . ASN A 1 110 ? -6.431 -8.362 -14.295 1.00 77.81 110 ASN A N 1
ATOM 880 C CA . ASN A 1 110 ? -6.667 -8.944 -15.628 1.00 77.81 110 ASN A CA 1
ATOM 881 C C . ASN A 1 110 ? -7.846 -9.934 -15.637 1.00 77.81 110 ASN A C 1
ATOM 883 O O . ASN A 1 110 ? -7.755 -11.059 -16.136 1.00 77.81 110 ASN A O 1
ATOM 887 N N . ASP A 1 111 ? -8.947 -9.528 -15.021 1.00 77.69 111 ASP A N 1
ATOM 888 C CA . ASP A 1 111 ? -10.226 -10.237 -14.947 1.00 77.69 111 ASP A CA 1
ATOM 889 C C . ASP A 1 111 ? -11.307 -9.567 -15.814 1.00 77.69 111 ASP A C 1
ATOM 891 O O . ASP A 1 111 ? -12.478 -9.931 -15.754 1.00 77.69 111 ASP A O 1
ATOM 895 N N . GLY A 1 112 ? -10.910 -8.601 -16.649 1.00 78.31 112 GLY A N 1
ATOM 896 C CA . GLY A 1 112 ? -11.818 -7.798 -17.466 1.00 78.31 112 GLY A CA 1
ATOM 897 C C . GLY A 1 112 ? -12.340 -6.541 -16.770 1.00 78.31 112 GLY A C 1
ATOM 898 O O . GLY A 1 112 ? -13.013 -5.736 -17.412 1.00 78.31 112 GLY A O 1
ATOM 899 N N . THR A 1 113 ? -12.025 -6.334 -15.488 1.00 77.50 113 THR A N 1
ATOM 900 C CA . THR A 1 113 ? -12.435 -5.128 -14.767 1.00 77.50 113 THR A CA 1
ATOM 901 C C . THR A 1 113 ? -11.446 -3.982 -14.985 1.00 77.50 113 THR A C 1
ATOM 903 O O . THR A 1 113 ? -10.228 -4.161 -15.051 1.00 77.50 113 THR A O 1
ATOM 906 N N . ALA A 1 114 ? -11.974 -2.764 -15.119 1.00 74.69 114 ALA A N 1
ATOM 907 C CA . ALA A 1 114 ? -11.162 -1.560 -15.231 1.00 74.69 114 ALA A CA 1
ATOM 908 C C . ALA A 1 114 ? -10.671 -1.143 -13.841 1.00 74.69 114 ALA A C 1
ATOM 910 O O . ALA A 1 114 ? -11.286 -0.321 -13.162 1.00 74.69 114 ALA A O 1
ATOM 911 N N . GLU A 1 115 ? -9.559 -1.728 -13.411 1.00 71.88 115 GLU A N 1
ATOM 912 C CA . GLU A 1 115 ? -9.026 -1.519 -12.074 1.00 71.88 115 GLU A CA 1
ATOM 913 C C . GLU A 1 115 ? -7.506 -1.284 -12.085 1.00 71.88 115 GLU A C 1
ATOM 915 O O . GLU A 1 115 ? -6.794 -1.755 -12.972 1.00 71.88 115 GLU A O 1
ATOM 920 N N . ARG A 1 116 ? -6.992 -0.553 -11.085 1.00 71.62 116 ARG A N 1
ATOM 921 C CA . ARG A 1 116 ? -5.542 -0.479 -10.838 1.00 71.62 116 ARG A CA 1
ATOM 922 C C . ARG A 1 116 ? -5.078 -1.780 -10.214 1.00 71.62 116 ARG A C 1
ATOM 924 O O . ARG A 1 116 ? -5.586 -2.119 -9.148 1.00 71.62 116 ARG A O 1
ATOM 931 N N . ASN A 1 117 ? -4.140 -2.496 -10.813 1.00 72.62 117 ASN A N 1
ATOM 932 C CA . ASN A 1 117 ? -3.633 -3.763 -10.276 1.00 72.62 117 ASN A CA 1
ATOM 933 C C . ASN A 1 117 ? -2.142 -3.945 -10.619 1.00 72.62 117 ASN A C 1
ATOM 935 O O . ASN A 1 117 ? -1.491 -3.029 -11.119 1.00 72.62 117 ASN A O 1
ATOM 939 N N . LEU A 1 118 ? -1.584 -5.132 -10.359 1.00 71.50 118 LEU A N 1
ATOM 940 C CA . LEU A 1 118 ? -0.182 -5.460 -10.679 1.00 71.50 118 LEU A CA 1
ATOM 941 C C . LEU A 1 118 ? 0.142 -5.345 -12.189 1.00 71.50 118 LEU A C 1
ATOM 943 O O . LEU A 1 118 ? 1.307 -5.329 -12.592 1.00 71.50 118 LEU A O 1
ATOM 947 N N . PHE A 1 119 ? -0.881 -5.242 -13.040 1.00 71.44 119 PHE A N 1
ATOM 948 C CA . PHE A 1 119 ? -0.791 -5.118 -14.492 1.00 71.44 119 PHE A CA 1
ATOM 949 C C . PHE A 1 119 ? -1.013 -3.698 -15.022 1.00 71.44 119 PHE A C 1
ATOM 951 O O . PHE A 1 119 ? -0.848 -3.498 -16.221 1.00 71.44 119 PHE A O 1
ATOM 958 N N . GLY A 1 120 ? -1.233 -2.707 -14.151 1.00 71.19 120 GLY A N 1
ATOM 959 C CA . GLY A 1 120 ? -1.273 -1.289 -14.518 1.00 71.19 120 GLY A CA 1
ATOM 960 C C . GLY A 1 120 ? -2.593 -0.607 -14.175 1.00 71.19 120 GLY A C 1
ATOM 961 O O . GLY A 1 120 ? -3.432 -1.160 -13.460 1.00 71.19 120 GLY A O 1
ATOM 962 N N . ASP A 1 121 ? -2.750 0.613 -14.684 1.00 64.75 121 ASP A N 1
ATOM 963 C CA . ASP A 1 121 ? -3.894 1.486 -14.449 1.00 64.75 121 ASP A CA 1
ATOM 964 C C . ASP A 1 121 ? -4.926 1.312 -15.578 1.00 64.75 121 ASP A C 1
ATOM 966 O O . ASP A 1 121 ? -5.062 2.189 -16.419 1.00 64.75 121 ASP A O 1
ATOM 970 N N . ARG A 1 122 ? -5.735 0.236 -15.535 1.00 63.38 122 ARG A N 1
ATOM 971 C CA . ARG A 1 122 ? -6.826 -0.100 -16.496 1.00 63.38 122 ARG A CA 1
ATOM 972 C C . ARG A 1 122 ? -6.395 -0.981 -17.673 1.00 63.38 122 ARG A C 1
ATOM 974 O O . ARG A 1 122 ? -6.486 -0.606 -18.839 1.00 63.38 122 ARG A O 1
ATOM 981 N N . ASP A 1 123 ? -6.028 -2.216 -17.364 1.00 68.62 123 ASP A N 1
ATOM 982 C CA . ASP A 1 123 ? -5.827 -3.265 -18.362 1.00 68.62 123 ASP A CA 1
ATOM 983 C C . ASP A 1 123 ? -7.071 -4.176 -18.436 1.00 68.62 123 ASP A C 1
ATOM 985 O O . ASP A 1 123 ? -7.209 -5.081 -17.611 1.00 68.62 123 ASP A O 1
ATOM 989 N N . PRO A 1 124 ? -8.009 -3.962 -19.385 1.00 71.62 124 PRO A N 1
ATOM 990 C CA . PRO A 1 124 ? -9.267 -4.712 -19.441 1.00 71.62 124 PRO A CA 1
ATOM 991 C C . PRO A 1 124 ? -9.098 -6.122 -20.025 1.00 71.62 124 PRO A C 1
ATOM 993 O O . PRO A 1 124 ? -10.083 -6.816 -20.270 1.00 71.62 124 PRO A O 1
ATOM 996 N N . ASN A 1 125 ? -7.870 -6.565 -20.306 1.00 80.69 125 ASN A N 1
ATOM 997 C CA . ASN A 1 125 ? -7.660 -7.898 -20.849 1.00 80.69 125 ASN A CA 1
ATOM 998 C C . ASN A 1 125 ? -7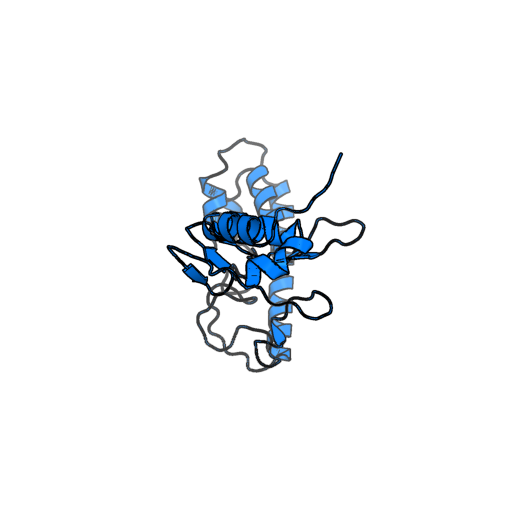.996 -8.954 -19.795 1.00 80.69 125 ASN A C 1
ATOM 1000 O O . ASN A 1 125 ? -7.418 -8.978 -18.708 1.00 80.69 125 ASN A O 1
ATOM 1004 N N . ASN A 1 126 ? -8.874 -9.885 -20.152 1.00 86.94 126 ASN A N 1
ATOM 1005 C CA . ASN A 1 126 ? -9.159 -11.035 -19.312 1.00 86.94 126 ASN A CA 1
ATOM 1006 C C . ASN A 1 126 ? -8.132 -12.147 -19.572 1.00 86.94 126 ASN A C 1
ATOM 1008 O O . ASN A 1 126 ? -8.046 -12.692 -20.672 1.00 86.94 126 ASN A O 1
ATOM 1012 N N . ILE A 1 127 ? -7.355 -12.493 -18.548 1.00 87.75 127 ILE A N 1
ATOM 1013 C CA . ILE A 1 127 ? -6.432 -13.626 -18.560 1.00 87.75 127 ILE A CA 1
ATOM 1014 C C . ILE A 1 127 ? -6.926 -14.632 -17.521 1.00 87.75 127 ILE A C 1
ATOM 1016 O O . ILE A 1 127 ? -6.670 -14.436 -16.334 1.00 87.75 127 ILE A O 1
ATOM 1020 N N . PRO A 1 128 ? -7.587 -15.728 -17.927 1.00 86.81 128 PRO A N 1
ATOM 1021 C CA . PRO A 1 128 ? -8.288 -16.612 -16.995 1.00 86.81 128 PRO A CA 1
ATOM 1022 C C . PRO A 1 128 ? -7.366 -17.582 -16.239 1.00 86.81 128 PRO A C 1
ATOM 1024 O O . PRO A 1 128 ? -7.842 -18.381 -15.443 1.00 86.81 128 PRO A O 1
ATOM 1027 N N . THR A 1 129 ? -6.049 -17.556 -16.482 1.00 89.38 129 THR A N 1
ATOM 1028 C CA . THR A 1 129 ? -5.098 -18.498 -15.869 1.00 89.38 129 THR A CA 1
ATOM 1029 C C . THR A 1 129 ? -3.976 -17.788 -15.121 1.00 89.38 129 THR A C 1
ATOM 1031 O O . THR A 1 129 ? -3.406 -16.806 -15.607 1.00 89.38 129 THR A O 1
ATOM 1034 N N . ASN A 1 130 ? -3.575 -18.351 -13.974 1.00 86.12 130 ASN A N 1
ATOM 1035 C CA . ASN A 1 130 ? -2.399 -17.887 -13.231 1.00 86.12 130 ASN A CA 1
ATOM 1036 C C . ASN A 1 130 ? -1.133 -17.936 -14.087 1.00 86.12 130 ASN A C 1
ATOM 1038 O O . ASN A 1 130 ? -0.357 -16.988 -14.074 1.00 86.12 130 ASN A O 1
ATOM 1042 N N . TYR A 1 131 ? -0.950 -18.985 -14.893 1.00 89.25 131 TYR A N 1
ATOM 1043 C CA . TYR A 1 131 ? 0.193 -19.081 -15.801 1.00 89.25 131 TYR A CA 1
ATOM 1044 C C . TYR A 1 131 ? 0.254 -17.901 -16.785 1.00 89.25 131 TYR A C 1
ATOM 1046 O O . TYR A 1 131 ? 1.302 -17.269 -16.934 1.00 89.25 131 TYR A O 1
ATOM 1054 N N . GLY A 1 132 ? -0.871 -17.555 -17.422 1.00 89.81 132 GLY A N 1
ATOM 1055 C CA . GLY A 1 132 ? -0.946 -16.401 -18.318 1.00 89.81 132 GLY A CA 1
ATOM 1056 C C . GLY A 1 132 ? -0.658 -15.085 -17.593 1.00 89.81 132 GLY A C 1
ATOM 1057 O O . GLY A 1 132 ? 0.108 -14.258 -18.095 1.00 89.81 132 GLY A O 1
ATOM 1058 N N . ARG A 1 133 ? -1.217 -14.921 -16.386 1.00 87.75 133 ARG A N 1
ATOM 1059 C CA . ARG A 1 133 ? -1.005 -13.755 -15.516 1.00 87.75 133 ARG A CA 1
ATOM 1060 C C . ARG A 1 133 ? 0.475 -13.619 -15.125 1.00 87.75 133 ARG A C 1
ATOM 1062 O O . ARG A 1 133 ? 1.069 -12.578 -15.390 1.00 87.75 133 ARG A O 1
ATOM 1069 N N . VAL A 1 134 ? 1.122 -14.682 -14.637 1.00 88.25 134 VAL A N 1
ATOM 1070 C CA . VAL A 1 134 ? 2.569 -14.710 -14.324 1.00 88.25 134 VAL A CA 1
ATOM 1071 C C . VAL A 1 134 ? 3.413 -14.392 -15.556 1.00 88.25 134 VAL A C 1
ATOM 1073 O O . VAL A 1 134 ? 4.319 -13.561 -15.488 1.00 88.25 134 VAL A O 1
ATOM 1076 N N . ARG A 1 135 ? 3.129 -15.024 -16.703 1.00 89.81 135 ARG A N 1
ATOM 1077 C CA . ARG A 1 135 ? 3.864 -14.776 -17.954 1.00 89.81 135 ARG A CA 1
ATOM 1078 C C . ARG A 1 135 ? 3.806 -13.302 -18.346 1.00 89.81 135 ARG A C 1
ATOM 1080 O O . ARG A 1 135 ? 4.803 -12.752 -18.811 1.00 89.81 135 ARG A O 1
ATOM 1087 N N . ARG A 1 136 ? 2.658 -12.654 -18.148 1.00 86.81 136 ARG A N 1
ATOM 1088 C CA . ARG A 1 136 ? 2.495 -11.227 -18.415 1.00 86.81 136 ARG A CA 1
ATOM 1089 C C . ARG A 1 136 ? 3.228 -10.354 -17.401 1.00 86.81 136 ARG A C 1
ATOM 1091 O O . ARG A 1 136 ? 3.903 -9.426 -17.833 1.00 86.81 136 ARG A O 1
ATOM 1098 N N . LEU A 1 137 ? 3.168 -10.673 -16.106 1.00 85.94 137 LEU A N 1
ATOM 1099 C CA . LEU A 1 137 ? 3.957 -9.968 -15.085 1.00 85.94 137 LEU A CA 1
ATOM 1100 C C . LEU A 1 137 ? 5.447 -10.011 -15.418 1.00 85.94 137 LEU A C 1
ATOM 1102 O O . LEU A 1 137 ? 6.086 -8.968 -15.449 1.00 85.94 137 LEU A O 1
ATOM 1106 N N . ARG A 1 138 ? 5.983 -11.182 -15.788 1.00 89.69 138 ARG A N 1
ATOM 1107 C CA . ARG A 1 138 ? 7.386 -11.314 -16.218 1.00 89.69 138 ARG A CA 1
ATOM 1108 C C . ARG A 1 138 ? 7.726 -10.394 -17.390 1.00 89.69 138 ARG A C 1
ATOM 1110 O O . ARG A 1 138 ? 8.780 -9.771 -17.389 1.00 89.69 138 ARG A O 1
ATOM 1117 N N . ARG A 1 139 ? 6.831 -10.278 -18.379 1.00 89.12 139 ARG A N 1
ATOM 1118 C CA . ARG A 1 139 ? 7.015 -9.337 -19.496 1.00 89.12 139 ARG A CA 1
ATOM 1119 C C . ARG A 1 139 ? 7.044 -7.886 -19.018 1.00 89.12 139 ARG A C 1
ATOM 1121 O O . ARG A 1 139 ? 7.905 -7.147 -19.473 1.00 89.12 139 ARG A O 1
ATOM 1128 N N . ARG A 1 140 ? 6.149 -7.492 -18.104 1.00 86.88 140 ARG A N 1
ATOM 1129 C CA . ARG A 1 140 ? 6.148 -6.134 -17.533 1.00 86.88 140 ARG A CA 1
ATOM 1130 C C . ARG A 1 140 ? 7.437 -5.849 -16.770 1.00 86.88 140 ARG A C 1
ATOM 1132 O O . ARG A 1 140 ? 8.085 -4.861 -17.073 1.00 86.88 140 ARG A O 1
ATOM 1139 N N . VAL A 1 141 ? 7.853 -6.750 -15.879 1.00 88.25 141 VAL A N 1
ATOM 1140 C CA . VAL A 1 141 ? 9.109 -6.620 -15.118 1.00 88.25 141 VAL A CA 1
ATOM 1141 C C . VAL A 1 141 ? 10.310 -6.480 -16.057 1.00 88.25 141 VAL A C 1
ATOM 1143 O O . VAL A 1 141 ? 11.166 -5.632 -15.838 1.00 88.25 141 VAL A O 1
ATOM 1146 N N . ASN A 1 142 ? 10.363 -7.253 -17.146 1.00 91.38 142 ASN A N 1
ATOM 1147 C CA . ASN A 1 142 ? 11.431 -7.113 -18.140 1.00 91.38 142 ASN A CA 1
ATOM 1148 C C . ASN A 1 142 ? 11.434 -5.734 -18.819 1.00 91.38 142 ASN A C 1
ATOM 1150 O O . ASN A 1 142 ? 12.503 -5.207 -19.103 1.00 91.38 142 ASN A O 1
ATOM 1154 N N . VAL A 1 143 ? 10.264 -5.143 -19.068 1.00 90.38 143 VAL A N 1
ATOM 1155 C CA . VAL A 1 143 ? 10.167 -3.786 -19.623 1.00 90.38 143 VAL A CA 1
ATOM 1156 C C . VAL A 1 143 ? 10.565 -2.728 -18.595 1.00 90.38 143 VAL A C 1
ATOM 1158 O O . VAL A 1 143 ? 11.259 -1.788 -18.963 1.00 90.38 143 VAL A O 1
ATOM 1161 N N . GLU A 1 144 ? 10.195 -2.874 -17.319 1.00 89.31 144 GLU A N 1
ATOM 1162 C CA . GLU A 1 144 ? 10.664 -1.951 -16.270 1.00 89.31 144 GLU A CA 1
ATOM 1163 C C . GLU A 1 144 ? 12.195 -1.994 -16.132 1.00 89.31 144 GLU A C 1
ATOM 1165 O O . GLU A 1 144 ? 12.825 -0.948 -16.013 1.00 89.31 144 GLU A O 1
ATOM 1170 N N . LYS A 1 145 ? 12.816 -3.175 -16.268 1.00 91.88 145 LYS A N 1
ATOM 1171 C CA . LYS A 1 145 ? 14.284 -3.299 -16.343 1.00 91.88 145 LYS A CA 1
ATOM 1172 C C . LYS A 1 145 ? 14.870 -2.554 -17.544 1.00 91.88 145 LYS A C 1
ATOM 1174 O O . LYS A 1 145 ? 15.814 -1.794 -17.386 1.00 91.88 145 LYS A O 1
ATOM 1179 N N . GLN A 1 146 ? 14.271 -2.696 -18.727 1.00 94.06 146 GLN A N 1
ATOM 1180 C CA . GLN A 1 146 ? 14.711 -1.951 -19.916 1.00 94.06 146 GLN A CA 1
ATOM 1181 C C . GLN A 1 146 ? 14.552 -0.434 -19.747 1.00 94.06 146 GLN A C 1
ATOM 1183 O O . GLN A 1 146 ? 15.399 0.331 -20.197 1.00 94.06 146 GLN A O 1
ATOM 1188 N N . ARG A 1 147 ? 13.480 0.019 -19.092 1.00 92.44 147 ARG A N 1
ATOM 1189 C CA . ARG A 1 147 ? 13.275 1.434 -18.755 1.00 92.44 147 ARG A CA 1
ATOM 1190 C C . ARG A 1 147 ? 14.332 1.950 -17.789 1.00 92.44 147 ARG A C 1
ATOM 1192 O O . ARG A 1 147 ? 14.808 3.068 -17.969 1.00 92.44 147 ARG A O 1
ATOM 1199 N N . LEU A 1 148 ? 14.712 1.146 -16.797 1.00 92.75 148 LEU A N 1
ATOM 1200 C CA . LEU A 1 148 ? 15.813 1.471 -15.897 1.00 92.75 148 LEU A CA 1
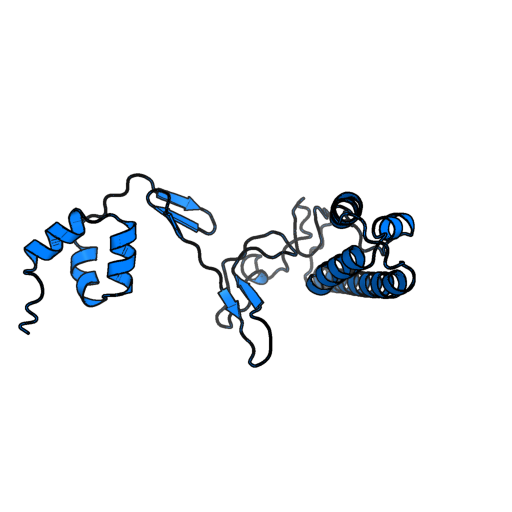ATOM 1201 C C . LEU A 1 148 ? 17.117 1.651 -16.687 1.00 92.75 148 LEU A C 1
ATOM 1203 O O . LEU A 1 148 ? 17.774 2.678 -16.538 1.00 92.75 148 LEU A O 1
ATOM 1207 N N . ASP A 1 149 ? 17.431 0.732 -17.604 1.00 94.75 149 ASP A N 1
ATOM 1208 C CA . ASP A 1 149 ? 18.606 0.852 -18.478 1.00 94.75 149 ASP A CA 1
ATOM 1209 C C . ASP A 1 149 ? 18.566 2.143 -19.320 1.00 94.75 149 ASP A C 1
ATOM 1211 O O . ASP A 1 149 ? 19.570 2.851 -19.432 1.00 94.75 149 ASP A O 1
ATOM 1215 N N . GLN A 1 150 ? 17.400 2.504 -19.874 1.00 94.25 150 GLN A N 1
ATOM 1216 C CA . GLN A 1 150 ? 17.227 3.761 -20.613 1.00 94.25 150 GLN A CA 1
ATOM 1217 C C . GLN A 1 150 ? 17.501 4.991 -19.744 1.00 94.25 150 GLN A C 1
ATOM 1219 O O . GLN A 1 150 ? 18.156 5.925 -20.207 1.00 94.25 150 GLN A O 1
ATOM 1224 N N . LEU A 1 151 ? 17.016 4.999 -18.500 1.00 93.62 151 LEU A N 1
ATOM 1225 C CA . LEU A 1 151 ? 17.234 6.101 -17.566 1.00 93.62 151 LEU A CA 1
ATOM 1226 C C . LEU A 1 151 ? 18.708 6.229 -17.177 1.00 93.62 151 LEU A C 1
ATOM 1228 O O . LEU A 1 151 ? 19.223 7.344 -17.161 1.00 93.62 151 LEU A O 1
ATOM 1232 N N . LEU A 1 152 ? 19.406 5.113 -16.948 1.00 92.69 152 LEU A N 1
ATOM 1233 C CA . LEU A 1 152 ? 20.844 5.104 -16.659 1.00 92.69 152 LEU A CA 1
ATOM 1234 C C . LEU A 1 152 ? 21.665 5.663 -17.830 1.00 92.69 152 LEU A C 1
ATOM 1236 O O . LEU A 1 152 ? 22.573 6.470 -17.629 1.00 92.69 152 LEU A O 1
ATOM 1240 N N . VAL A 1 153 ? 21.321 5.291 -19.068 1.00 93.56 153 VAL A N 1
ATOM 1241 C CA . VAL A 1 153 ? 21.954 5.850 -20.275 1.00 93.56 153 VAL A CA 1
ATOM 1242 C C . VAL A 1 153 ? 21.626 7.336 -20.434 1.00 93.56 153 VAL A C 1
ATOM 1244 O O . VAL A 1 153 ? 22.495 8.127 -20.802 1.00 93.56 153 VAL A O 1
ATOM 1247 N N . HIS A 1 154 ? 20.383 7.738 -20.166 1.00 90.38 154 HIS A N 1
ATOM 1248 C CA . HIS A 1 154 ? 19.954 9.135 -20.259 1.00 90.38 154 HIS A CA 1
ATOM 1249 C C . HIS A 1 154 ? 20.635 10.014 -19.206 1.00 90.38 154 HIS A C 1
ATOM 1251 O O . HIS A 1 154 ? 21.079 11.112 -19.530 1.00 90.38 154 HIS A O 1
ATOM 1257 N N . GLN A 1 155 ? 20.835 9.508 -17.986 1.00 88.81 155 GLN A N 1
ATOM 1258 C CA . GLN A 1 155 ? 21.544 10.205 -16.909 1.00 88.81 155 GLN A CA 1
ATOM 1259 C C . GLN A 1 155 ? 22.948 10.664 -17.332 1.00 88.81 155 GLN A C 1
ATOM 1261 O O . GLN A 1 155 ? 23.383 11.743 -16.943 1.00 88.81 155 GLN A O 1
ATOM 1266 N N . GLN A 1 156 ? 23.643 9.872 -18.157 1.00 86.75 156 GLN A N 1
ATOM 1267 C CA . GLN A 1 156 ? 24.979 10.200 -18.671 1.00 86.75 156 GLN A CA 1
ATOM 1268 C C . GLN A 1 156 ? 24.964 11.313 -19.731 1.00 86.75 156 GLN A C 1
ATOM 1270 O O . GLN A 1 156 ? 25.986 11.955 -19.962 1.00 86.75 156 GLN A O 1
ATOM 1275 N N . LYS A 1 157 ? 23.822 11.537 -20.392 1.00 83.94 157 LYS A N 1
ATOM 1276 C CA . LYS A 1 157 ? 23.655 12.534 -21.463 1.00 83.94 157 LYS A CA 1
ATOM 1277 C C . LYS A 1 157 ? 23.196 13.895 -20.943 1.00 83.94 157 LYS A C 1
ATOM 1279 O O . LYS A 1 157 ? 23.379 14.903 -21.623 1.00 83.94 157 LYS A O 1
ATOM 1284 N N . VAL A 1 158 ? 22.567 13.927 -19.772 1.00 83.06 158 VAL A N 1
ATOM 1285 C CA . VAL A 1 158 ? 21.954 15.133 -19.212 1.00 83.06 158 VAL A CA 1
ATOM 1286 C C . VAL A 1 158 ? 22.991 15.965 -18.453 1.00 83.06 158 VAL A C 1
ATOM 1288 O O . VAL A 1 158 ? 23.732 15.460 -17.614 1.00 83.06 158 VAL A O 1
ATOM 1291 N N . GLY A 1 159 ? 23.044 17.268 -18.744 1.00 71.31 159 GLY A N 1
ATOM 1292 C CA . GLY A 1 159 ? 23.941 18.207 -18.068 1.00 71.31 159 GLY A CA 1
ATOM 1293 C C . GLY A 1 159 ? 23.470 18.596 -16.660 1.00 71.31 159 GLY A C 1
ATOM 1294 O O . GLY A 1 159 ? 22.286 18.536 -16.337 1.00 71.31 159 GLY A O 1
ATOM 1295 N N . SER A 1 160 ? 24.397 19.070 -15.826 1.00 66.06 160 SER A N 1
ATOM 1296 C CA . SER A 1 160 ? 24.156 19.444 -14.419 1.00 66.06 160 SER A CA 1
ATOM 1297 C C . SER A 1 160 ? 23.456 20.797 -14.221 1.00 66.06 160 SER A C 1
ATOM 1299 O O . SER A 1 160 ? 23.664 21.443 -13.196 1.00 66.06 160 SER A O 1
ATOM 1301 N N . VAL A 1 161 ? 22.681 21.284 -15.194 1.00 64.00 161 VAL A N 1
ATOM 1302 C CA . VAL A 1 161 ? 22.055 22.609 -15.082 1.00 64.00 161 VAL A CA 1
ATOM 1303 C C . VAL A 1 161 ? 20.909 22.531 -14.067 1.00 64.00 161 VAL A C 1
ATOM 1305 O O . VAL A 1 161 ? 19.955 21.791 -14.316 1.00 64.00 161 VAL A O 1
ATOM 1308 N N . PRO A 1 162 ? 20.954 23.284 -12.951 1.00 60.50 162 PRO A N 1
ATOM 1309 C CA . PRO A 1 162 ? 19.879 23.270 -11.971 1.00 60.50 162 PRO A CA 1
ATOM 1310 C C . PRO A 1 162 ? 18.624 23.870 -12.600 1.00 60.50 162 PRO A C 1
ATOM 1312 O O . PRO A 1 162 ? 18.591 25.049 -12.960 1.00 60.50 162 PRO A O 1
ATOM 1315 N N . LYS A 1 163 ? 17.588 23.051 -12.750 1.00 64.06 163 LYS A N 1
ATOM 1316 C CA . LYS A 1 163 ? 16.256 23.478 -13.169 1.00 64.06 163 LYS A CA 1
ATOM 1317 C C . LYS A 1 163 ? 15.253 23.064 -12.099 1.00 64.06 163 LYS A C 1
ATOM 1319 O O . LYS A 1 163 ? 15.451 22.044 -11.445 1.00 64.06 163 LYS A O 1
ATOM 1324 N N . PRO A 1 164 ? 14.176 23.836 -11.897 1.00 65.75 164 PRO A N 1
ATOM 1325 C CA . PRO A 1 164 ? 13.169 23.484 -10.909 1.00 65.75 164 PRO A CA 1
ATOM 1326 C C . PRO A 1 164 ? 12.559 22.106 -11.214 1.00 65.75 164 PRO A C 1
ATOM 1328 O O . PRO A 1 164 ? 12.077 21.860 -12.319 1.00 65.75 164 PRO A O 1
ATOM 1331 N N . LEU A 1 165 ? 12.535 21.244 -10.194 1.00 61.31 165 LEU A N 1
ATOM 1332 C CA . LEU A 1 165 ? 12.065 19.848 -10.202 1.00 61.31 165 LEU A CA 1
ATOM 1333 C C . LEU A 1 165 ? 10.620 19.629 -10.697 1.00 61.31 165 LEU A C 1
ATOM 1335 O O . LEU A 1 165 ? 10.200 18.490 -10.864 1.00 61.31 165 LEU A O 1
ATOM 1339 N N . SER A 1 166 ? 9.818 20.673 -10.913 1.00 67.50 166 SER A N 1
ATOM 1340 C CA . SER A 1 166 ? 8.359 20.530 -10.893 1.00 67.50 166 SER A CA 1
ATOM 1341 C C . SER A 1 166 ? 7.709 20.202 -12.240 1.00 67.50 166 SER A C 1
ATOM 1343 O O . SER A 1 166 ? 6.780 19.406 -12.275 1.00 67.50 166 SER A O 1
ATOM 1345 N N . GLY A 1 167 ? 8.146 20.776 -13.362 1.00 77.94 167 GLY A N 1
ATOM 1346 C CA . GLY A 1 167 ? 7.398 20.648 -14.624 1.00 77.94 167 GLY A CA 1
ATOM 1347 C C . GLY A 1 167 ? 7.594 19.307 -15.337 1.00 77.94 167 GLY A C 1
ATOM 1348 O O . GLY A 1 167 ? 6.632 18.592 -15.625 1.00 77.94 167 GLY A O 1
ATOM 1349 N N . GLY A 1 168 ? 8.853 18.988 -15.643 1.00 84.06 168 GLY A N 1
ATOM 1350 C CA . GLY A 1 168 ? 9.232 17.811 -16.428 1.00 84.06 168 GLY A CA 1
ATOM 1351 C C . GLY A 1 168 ? 8.992 16.502 -15.684 1.00 84.06 168 GLY A C 1
ATOM 1352 O O . GLY A 1 168 ? 8.315 15.613 -16.194 1.00 84.06 168 GLY A O 1
ATOM 1353 N N . LEU A 1 169 ? 9.438 16.429 -14.428 1.00 84.44 169 LEU A N 1
ATOM 1354 C CA . LEU A 1 169 ? 9.271 15.244 -13.589 1.00 84.44 169 LEU A CA 1
ATOM 1355 C C . LEU A 1 169 ? 7.800 14.881 -13.359 1.00 84.44 169 LEU A C 1
ATOM 1357 O O . LEU A 1 169 ? 7.451 13.708 -13.434 1.00 84.44 169 LEU A O 1
ATOM 1361 N N . ILE A 1 170 ? 6.917 15.860 -13.118 1.00 83.88 170 ILE A N 1
ATOM 1362 C CA . ILE A 1 170 ? 5.481 15.579 -12.965 1.00 83.88 170 ILE A CA 1
ATOM 1363 C C . ILE A 1 170 ? 4.930 14.980 -14.258 1.00 83.88 170 ILE A C 1
ATOM 1365 O O . ILE A 1 170 ? 4.284 13.937 -14.205 1.00 83.88 170 ILE A O 1
ATOM 1369 N N . ARG A 1 171 ? 5.230 15.588 -15.416 1.00 84.81 171 ARG A N 1
ATOM 1370 C CA . ARG A 1 171 ? 4.796 15.059 -16.719 1.00 84.81 171 ARG A CA 1
ATOM 1371 C C . ARG A 1 171 ? 5.293 13.637 -16.932 1.00 84.81 171 ARG A C 1
ATOM 1373 O O . ARG A 1 171 ? 4.497 12.785 -17.315 1.00 84.81 171 ARG A O 1
ATOM 1380 N N . PHE A 1 172 ? 6.558 13.378 -16.605 1.00 87.56 172 PHE A N 1
ATOM 1381 C CA . PHE A 1 172 ? 7.161 12.055 -16.688 1.00 87.56 172 PHE A CA 1
ATOM 1382 C C . PHE A 1 172 ? 6.449 11.034 -15.787 1.00 87.56 172 PHE A C 1
ATOM 1384 O O . PHE A 1 172 ? 6.021 9.984 -16.257 1.00 87.56 172 PHE A O 1
ATOM 1391 N N . LYS A 1 173 ? 6.223 11.363 -14.507 1.00 83.50 173 LYS A N 1
ATOM 1392 C CA . LYS A 1 173 ? 5.539 10.480 -13.542 1.00 83.50 173 LYS A CA 1
ATOM 1393 C C . LYS A 1 173 ? 4.069 10.215 -13.899 1.00 83.50 173 LYS A C 1
ATOM 1395 O O . LYS A 1 173 ? 3.491 9.242 -13.417 1.00 83.50 173 LYS A O 1
ATOM 1400 N N . THR A 1 174 ? 3.454 11.073 -14.714 1.00 80.31 174 THR A N 1
ATOM 1401 C CA . THR A 1 174 ? 2.080 10.901 -15.210 1.00 80.31 174 THR A CA 1
ATOM 1402 C C . THR A 1 174 ? 1.980 10.144 -16.531 1.00 80.31 174 THR A C 1
ATOM 1404 O O . THR A 1 174 ? 0.860 9.908 -16.982 1.00 80.31 174 THR A O 1
ATOM 1407 N N . ILE A 1 175 ? 3.102 9.758 -17.153 1.00 82.25 175 ILE A N 1
ATOM 1408 C CA . ILE A 1 175 ? 3.073 8.913 -18.351 1.00 82.25 175 ILE A CA 1
ATOM 1409 C C . ILE A 1 175 ? 2.473 7.565 -17.963 1.00 82.25 175 ILE A C 1
ATOM 1411 O O . ILE A 1 175 ? 3.024 6.823 -17.147 1.00 82.25 175 ILE A O 1
ATOM 1415 N N . ASP A 1 176 ? 1.330 7.254 -18.562 1.00 71.19 176 ASP A N 1
ATOM 1416 C CA . ASP A 1 176 ? 0.642 5.995 -18.339 1.00 71.19 176 ASP A CA 1
ATOM 1417 C C . ASP A 1 176 ? 0.974 5.002 -19.455 1.00 71.19 176 ASP A C 1
ATOM 1419 O O . ASP A 1 176 ? 0.558 5.141 -20.608 1.00 71.19 176 ASP A O 1
ATOM 1423 N N . HIS A 1 177 ? 1.731 3.971 -19.095 1.00 73.50 177 HIS A N 1
ATOM 1424 C CA . HIS A 1 177 ? 2.026 2.848 -19.967 1.00 73.50 177 HIS A CA 1
ATOM 1425 C C . HIS A 1 177 ? 1.122 1.666 -19.619 1.00 73.50 177 HIS A C 1
ATOM 1427 O O . HIS A 1 177 ? 1.529 0.690 -18.976 1.00 73.50 177 HIS A O 1
ATOM 1433 N N . ASN A 1 178 ? -0.110 1.747 -20.116 1.00 65.75 178 ASN A N 1
ATOM 1434 C CA . ASN A 1 178 ? -1.068 0.642 -20.076 1.00 65.75 178 ASN A CA 1
ATOM 1435 C C . ASN A 1 178 ? -0.550 -0.607 -20.808 1.00 65.75 178 ASN A C 1
ATOM 1437 O O . ASN A 1 178 ? -0.899 -1.735 -20.467 1.00 65.75 178 ASN A O 1
ATOM 1441 N N . VAL A 1 179 ? 0.345 -0.417 -21.781 1.00 69.19 179 VAL A N 1
ATOM 1442 C CA . VAL A 1 179 ? 1.095 -1.485 -22.448 1.00 69.19 179 VAL A CA 1
ATOM 1443 C C . VAL A 1 179 ? 2.538 -1.470 -21.951 1.00 69.19 179 VAL A C 1
ATOM 1445 O O . VAL A 1 179 ? 3.131 -0.410 -21.770 1.00 69.19 179 VAL A O 1
ATOM 1448 N N . ALA A 1 180 ? 3.119 -2.652 -21.737 1.00 75.81 180 ALA A N 1
ATOM 1449 C CA . ALA A 1 180 ? 4.525 -2.797 -21.374 1.00 75.81 180 ALA A CA 1
ATOM 1450 C C . ALA A 1 180 ? 5.426 -2.372 -22.549 1.00 75.81 180 ALA A C 1
ATOM 1452 O O . ALA A 1 180 ? 5.799 -3.197 -23.380 1.00 75.81 180 ALA A O 1
ATOM 1453 N N . GLN A 1 181 ? 5.737 -1.079 -22.620 1.00 85.56 181 GLN A N 1
ATOM 1454 C CA . GLN A 1 181 ? 6.606 -0.467 -23.627 1.00 85.56 181 GLN A CA 1
ATOM 1455 C C . GLN A 1 181 ? 7.710 0.376 -22.980 1.00 85.56 181 GLN A C 1
ATOM 1457 O O . GLN A 1 181 ? 7.522 0.915 -21.891 1.00 85.56 181 GLN A O 1
ATOM 1462 N N . VAL A 1 182 ? 8.854 0.489 -23.644 1.00 91.00 182 VAL A N 1
ATOM 1463 C CA . VAL A 1 182 ? 9.977 1.339 -23.218 1.00 91.00 182 VAL A CA 1
ATOM 1464 C C . VAL A 1 182 ? 9.678 2.826 -23.449 1.00 91.00 182 VAL A C 1
ATOM 1466 O O . VAL A 1 182 ? 8.755 3.150 -24.199 1.00 91.00 182 VAL A O 1
ATOM 1469 N N . TYR A 1 183 ? 10.450 3.716 -22.821 1.00 91.81 183 TYR A N 1
ATOM 1470 C CA . TYR A 1 183 ? 10.293 5.158 -23.011 1.00 91.81 183 TYR A CA 1
ATOM 1471 C C . TYR A 1 183 ? 10.713 5.577 -24.422 1.00 91.81 183 TYR A C 1
ATOM 1473 O O . TYR A 1 183 ? 11.700 5.068 -24.964 1.00 91.81 183 TYR A O 1
ATOM 1481 N N . ASN A 1 184 ? 9.991 6.528 -25.006 1.00 91.88 184 ASN A N 1
ATOM 1482 C CA . ASN A 1 184 ? 10.404 7.198 -26.236 1.00 91.88 184 ASN A CA 1
ATOM 1483 C C . ASN A 1 184 ? 11.291 8.426 -25.944 1.00 91.88 184 ASN A C 1
ATOM 1485 O O . ASN A 1 184 ? 11.433 8.868 -24.803 1.00 91.88 184 ASN A O 1
ATOM 1489 N N . GLU A 1 185 ? 11.903 8.994 -26.985 1.00 87.94 185 GLU A N 1
ATOM 1490 C CA . GLU A 1 185 ? 12.825 10.129 -26.832 1.00 87.94 185 GLU A CA 1
ATOM 1491 C C . GLU A 1 185 ? 12.148 11.389 -26.274 1.00 87.94 185 GLU A C 1
ATOM 1493 O O . GLU A 1 185 ? 12.765 12.119 -25.502 1.00 87.94 185 GLU A O 1
ATOM 1498 N N . MET A 1 186 ? 10.876 11.634 -26.612 1.00 87.94 186 MET A N 1
ATOM 1499 C CA . MET A 1 186 ? 10.126 12.774 -26.071 1.00 87.94 186 MET A CA 1
ATOM 1500 C C . MET A 1 186 ? 9.866 12.613 -24.571 1.00 87.94 186 MET A C 1
ATOM 1502 O O . MET A 1 186 ? 9.975 13.581 -23.823 1.00 87.94 186 MET A O 1
ATOM 1506 N N . GLU A 1 187 ? 9.549 11.395 -24.135 1.00 89.94 187 GLU A N 1
ATOM 1507 C CA . GLU A 1 187 ? 9.312 11.055 -22.732 1.00 89.94 187 GLU A CA 1
ATOM 1508 C C . GLU A 1 187 ? 10.588 11.222 -21.906 1.00 89.94 187 GLU A C 1
ATOM 1510 O O . GLU A 1 187 ? 10.567 11.902 -20.882 1.00 89.94 187 GLU A O 1
ATOM 1515 N N . LEU A 1 188 ? 11.720 10.694 -22.386 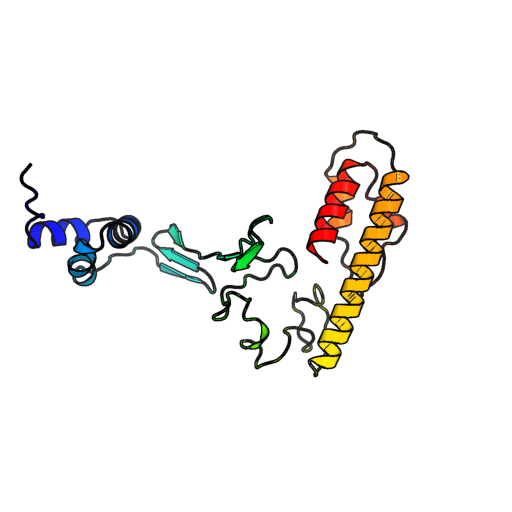1.00 90.00 188 LEU A N 1
ATOM 1516 C CA . LEU A 1 188 ? 13.027 10.926 -21.760 1.00 90.00 188 LEU A CA 1
ATOM 1517 C C . LEU A 1 188 ? 13.405 12.415 -21.769 1.00 90.00 188 LEU A C 1
ATOM 1519 O O . LEU A 1 188 ? 14.000 12.910 -20.815 1.00 90.00 188 LEU A O 1
ATOM 1523 N N . GLY A 1 189 ? 12.996 13.152 -22.804 1.00 86.50 189 GLY A N 1
ATOM 1524 C CA . GLY A 1 189 ? 13.186 14.596 -22.921 1.00 86.50 189 GLY A CA 1
ATOM 1525 C C . GLY A 1 189 ? 12.506 15.426 -21.826 1.00 86.50 189 GLY A C 1
ATOM 1526 O O . GLY A 1 189 ? 12.894 16.575 -21.620 1.00 86.50 189 GLY A O 1
ATOM 1527 N N . PHE A 1 190 ? 11.540 14.872 -21.080 1.00 88.69 190 PHE A N 1
ATOM 1528 C CA . PHE A 1 190 ? 10.990 15.539 -19.893 1.00 88.69 190 PHE A CA 1
ATOM 1529 C C . PHE A 1 190 ? 11.965 15.570 -18.710 1.00 88.69 190 PHE A C 1
ATOM 1531 O O . PHE A 1 190 ? 11.790 16.391 -17.810 1.00 88.69 190 PHE A O 1
ATOM 1538 N N . LEU A 1 191 ? 12.973 14.696 -18.699 1.00 88.94 191 LEU A N 1
ATOM 1539 C CA . LEU A 1 191 ? 13.994 14.619 -17.658 1.00 88.94 191 LEU A CA 1
ATOM 1540 C C . LEU A 1 191 ? 15.240 15.378 -18.123 1.00 88.94 191 LEU A C 1
ATOM 1542 O O . LEU A 1 191 ? 16.151 14.813 -18.726 1.00 88.94 191 LEU A O 1
ATOM 1546 N N . ASP A 1 192 ? 15.256 16.685 -17.883 1.00 85.88 192 ASP A N 1
ATOM 1547 C CA . ASP A 1 192 ? 16.232 17.605 -18.477 1.00 85.88 192 ASP A CA 1
ATOM 1548 C C . ASP A 1 192 ? 17.374 18.030 -17.540 1.00 85.88 192 ASP A C 1
ATOM 1550 O O . ASP A 1 192 ? 18.225 18.834 -17.927 1.00 85.88 192 ASP A O 1
ATOM 1554 N N . ASN A 1 193 ? 17.399 17.487 -16.322 1.00 86.50 193 ASN A N 1
ATOM 1555 C CA . ASN A 1 193 ? 18.475 17.641 -15.347 1.00 86.50 193 ASN A CA 1
ATOM 1556 C C . ASN A 1 193 ? 18.697 16.330 -14.575 1.00 86.50 193 ASN A C 1
ATOM 1558 O O . ASN A 1 193 ? 17.846 15.438 -14.561 1.00 86.50 193 ASN A O 1
ATOM 1562 N N . LYS A 1 194 ? 19.855 16.228 -13.921 1.00 87.69 194 LYS A N 1
ATOM 1563 C CA . LYS A 1 194 ? 20.296 15.003 -13.248 1.00 87.69 194 LYS A CA 1
ATOM 1564 C C . LYS A 1 194 ? 19.399 14.586 -12.075 1.00 87.69 194 LYS A C 1
ATOM 1566 O O . LYS A 1 194 ? 19.112 13.400 -11.948 1.00 87.69 194 LYS A O 1
ATOM 1571 N N . GLU A 1 195 ? 18.918 15.534 -11.270 1.00 87.75 195 GLU A N 1
ATOM 1572 C CA . GLU A 1 195 ? 18.059 15.248 -10.107 1.00 87.75 195 GLU A CA 1
ATOM 1573 C C . GLU A 1 195 ? 16.732 14.601 -10.528 1.00 87.75 195 GLU A C 1
ATOM 1575 O O . GLU A 1 195 ? 16.283 13.633 -9.917 1.00 87.75 195 GLU A O 1
ATOM 1580 N N . MET A 1 196 ? 16.120 15.083 -11.617 1.00 88.75 196 MET A N 1
ATOM 1581 C CA . MET A 1 196 ? 14.901 14.477 -12.160 1.00 88.75 196 MET A CA 1
ATOM 1582 C C . MET A 1 196 ? 15.132 13.034 -12.622 1.00 88.75 196 MET A C 1
ATOM 1584 O O . MET A 1 196 ? 14.258 12.188 -12.434 1.00 88.75 196 MET A O 1
ATOM 1588 N N . VAL A 1 197 ? 16.292 12.749 -13.222 1.00 89.50 197 VAL A N 1
ATOM 1589 C CA . VAL A 1 197 ? 16.639 11.389 -13.657 1.00 89.50 197 VAL A CA 1
ATOM 1590 C C . VAL A 1 197 ? 16.872 10.473 -12.457 1.00 89.50 197 VAL A C 1
ATOM 1592 O O . VAL A 1 197 ? 16.378 9.351 -12.463 1.00 89.50 197 VAL A O 1
ATOM 1595 N N . GLU A 1 198 ? 17.556 10.941 -11.411 1.00 90.44 198 GLU A N 1
ATOM 1596 C CA . GLU A 1 198 ? 17.774 10.174 -10.173 1.00 90.44 198 GLU A CA 1
ATOM 1597 C C . GLU A 1 198 ? 16.452 9.805 -9.486 1.00 90.44 198 GLU A C 1
ATOM 1599 O O . GLU A 1 198 ? 16.243 8.655 -9.097 1.00 90.44 198 GLU A O 1
ATOM 1604 N N . GLU A 1 199 ? 15.515 10.747 -9.409 1.00 89.19 199 GLU A N 1
ATOM 1605 C CA . GLU A 1 199 ? 14.185 10.494 -8.855 1.00 89.19 199 GLU A CA 1
ATOM 1606 C C . GLU A 1 199 ? 13.371 9.521 -9.731 1.00 89.19 199 GLU A C 1
ATOM 1608 O O . GLU A 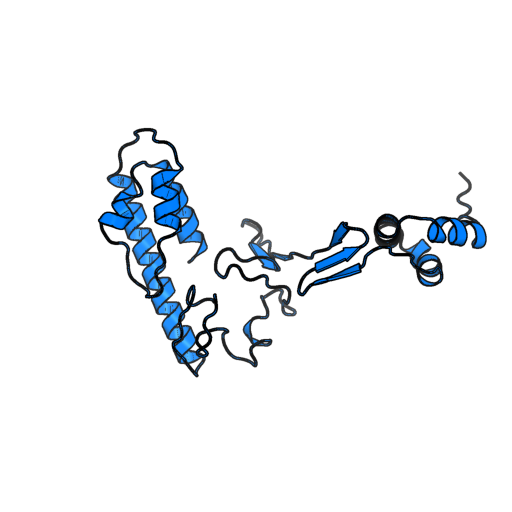1 199 ? 12.679 8.642 -9.214 1.00 89.19 199 GLU A O 1
ATOM 1613 N N . ALA A 1 200 ? 13.482 9.620 -11.060 1.00 88.50 200 ALA A N 1
ATOM 1614 C CA . ALA A 1 200 ? 12.854 8.674 -11.984 1.00 88.50 200 ALA A CA 1
ATOM 1615 C C . ALA A 1 200 ? 13.454 7.257 -11.886 1.00 88.50 200 ALA A C 1
ATOM 1617 O O . ALA A 1 200 ? 12.720 6.272 -12.013 1.00 88.50 200 ALA A O 1
ATOM 1618 N N . ILE A 1 201 ? 14.767 7.145 -11.648 1.00 90.62 201 ILE A N 1
ATOM 1619 C CA . ILE A 1 201 ? 15.462 5.873 -11.402 1.00 90.62 201 ILE A CA 1
ATOM 1620 C C . ILE A 1 201 ? 14.907 5.230 -10.135 1.00 90.62 201 ILE A C 1
ATOM 1622 O O . ILE A 1 201 ? 14.404 4.112 -10.207 1.00 90.62 201 ILE A O 1
ATOM 1626 N N . LYS A 1 202 ? 14.888 5.962 -9.018 1.00 87.31 202 LYS A N 1
ATOM 1627 C CA . LYS A 1 202 ? 14.352 5.476 -7.740 1.00 87.31 202 LYS A CA 1
ATOM 1628 C C . LYS A 1 202 ? 12.901 5.004 -7.861 1.00 87.31 202 LYS A C 1
ATOM 1630 O O . LYS A 1 202 ? 12.534 3.944 -7.356 1.00 87.31 202 LYS A O 1
ATOM 1635 N N . ASP A 1 203 ? 12.063 5.765 -8.563 1.00 83.44 203 ASP A N 1
ATOM 1636 C CA . ASP A 1 203 ? 10.676 5.375 -8.835 1.00 83.44 203 ASP A CA 1
ATOM 1637 C C . ASP A 1 203 ? 10.570 4.102 -9.687 1.00 83.44 203 ASP A C 1
ATOM 1639 O O . ASP A 1 203 ? 9.624 3.333 -9.515 1.00 83.44 203 ASP A O 1
ATOM 1643 N N . THR A 1 204 ? 11.502 3.882 -10.618 1.00 84.81 204 THR A N 1
ATOM 1644 C CA . THR A 1 204 ? 11.528 2.695 -11.487 1.00 84.81 204 THR A CA 1
ATOM 1645 C C . THR A 1 204 ? 12.070 1.471 -10.749 1.00 84.81 204 THR A C 1
ATOM 1647 O O . THR A 1 204 ? 11.507 0.390 -10.889 1.00 84.81 204 THR A O 1
ATOM 1650 N N . GLU A 1 205 ? 13.088 1.632 -9.904 1.00 82.94 205 GLU A N 1
ATOM 1651 C CA . GLU A 1 205 ? 13.613 0.575 -9.029 1.00 82.94 205 GLU A CA 1
ATOM 1652 C C . GLU A 1 205 ? 12.542 0.055 -8.069 1.00 82.94 205 GLU A C 1
ATOM 1654 O O . GLU A 1 205 ? 12.385 -1.152 -7.926 1.00 82.94 205 GLU A O 1
ATOM 1659 N N . ASN A 1 206 ? 11.711 0.942 -7.514 1.00 76.25 206 ASN A N 1
ATOM 1660 C CA . ASN A 1 206 ? 10.564 0.552 -6.687 1.00 76.25 206 ASN A CA 1
ATOM 1661 C C . ASN A 1 206 ? 9.513 -0.303 -7.431 1.00 76.25 206 ASN A C 1
ATOM 1663 O O . ASN A 1 206 ? 8.609 -0.844 -6.787 1.00 76.25 206 ASN A O 1
ATOM 1667 N N . LYS A 1 207 ? 9.575 -0.386 -8.772 1.00 75.50 207 LYS A N 1
ATOM 1668 C CA . LYS A 1 207 ? 8.668 -1.190 -9.610 1.00 75.50 207 LYS A CA 1
ATOM 1669 C C . LYS A 1 207 ? 9.193 -2.569 -9.991 1.00 75.50 207 LYS A C 1
ATOM 1671 O O . LYS A 1 207 ? 8.393 -3.365 -10.491 1.00 75.50 207 LYS A O 1
ATOM 1676 N N . ILE A 1 208 ? 10.483 -2.833 -9.802 1.00 77.69 208 ILE A N 1
ATOM 1677 C CA . ILE A 1 208 ? 11.146 -4.097 -10.157 1.00 77.69 208 ILE A CA 1
ATOM 1678 C C . ILE A 1 208 ? 11.109 -5.049 -8.962 1.00 77.69 208 ILE A C 1
ATOM 1680 O O . ILE A 1 208 ? 10.852 -6.250 -9.217 1.00 77.69 208 ILE A O 1
#